Protein AF-C4GA73-F1 (afdb_monomer)

pLDDT: mean 83.47, std 11.5, range [41.69, 96.94]

Sequence (322 aa):
MKYCKKCDIKILDELEYCPLCRSALCPIKELDPLDAARIRLLKEDEKRLDAREEELRGKREEFEAACGQRDREIQAIRENAADHRVGTKEARKQIKQSRNRFRQQIREGRLTTKGQLRLAEHKLERRRERREGGLLAYPNVVIRQKKYAIVLRALVFAALLVSSLSLLIDHYFNHAFSWSLTVLESLLFMAWMLYLFYKDLGYMRRIFGGVFGGLVCFFFIDLQYGLFQWSFSYSYPIAVLLIELSLLILMLVNRRNWESYLIVQILMLPLGFLSMVFYWLGLAEEELLSEIALLFPILVFLGTLLLGGRRALAELRRRFHI

Solvent-accessible surface area (backbone atoms only — not comparable to full-atom values): 17575 Å² total; per-residue (Å²): 102,33,32,26,83,88,76,75,44,80,40,80,58,90,68,63,49,35,93,86,77,63,45,69,40,42,54,72,88,78,51,57,71,69,59,52,52,53,52,50,52,57,53,54,53,47,55,54,52,54,56,50,50,52,52,50,50,52,50,49,52,53,39,52,52,53,50,53,52,53,51,51,54,45,48,54,43,50,52,39,34,72,71,66,77,35,58,71,71,56,38,53,50,53,45,52,50,55,54,47,53,57,52,46,40,42,74,73,62,78,37,70,49,76,67,58,49,52,54,50,50,55,53,48,49,59,48,49,50,54,47,54,52,52,78,60,46,68,78,70,55,68,64,54,49,54,56,48,54,53,52,52,51,52,51,54,50,52,47,52,51,52,36,51,52,36,45,52,49,52,70,74,45,92,58,100,60,71,62,35,55,58,52,42,49,55,46,51,50,51,52,51,49,51,48,47,69,70,44,98,56,59,69,65,57,38,53,52,52,46,50,52,49,49,50,54,50,44,41,54,51,29,55,74,77,68,56,82,36,53,31,56,31,45,52,47,25,50,46,49,46,52,51,50,53,51,49,52,52,48,36,63,75,39,62,88,62,40,74,75,47,52,66,55,46,58,56,39,42,64,57,15,45,47,33,44,51,33,37,76,71,68,45,18,83,49,62,68,52,17,50,48,24,32,49,48,45,48,53,52,47,51,48,49,43,69,77,40,44,73,61,41,53,50,53,49,28,68,75,69,72,105

Mean predicted aligned error: 16.18 Å

Secondary structure (DSSP, 8-state):
-EEETTTTEEE-S--SB-TTT-PBPEEGGGS-HHHHHHHHHHHHHHHHHHHHHHHHHHHHHHHHHHHHHHHHHHHHHHHHHHTTSS-HHHHHHHHHHHHHHHHHHHHTTSS--HHHHHHHHHHHHHHHHHHHHHHT----HHHHHHHHHHHHHHHHHHHHHHHHHHHHHHHHS--SS-HHHHHHHHHHHHHHHHHHHHS---HHHHHHHHHHHHHHHHHHHHHHHT--SHIIIIIHHHHHHHHHHHHHHHHHHTTTSGGGGHHHHHHHHHHHHHHHHHHHTTS---HHHHHHHHHHHHHHHHHHHHHHHHHHHHHHHHHH--

InterPro domains:
  IPR046283 Protein of unknown function DUF6320 [PF19845] (138-322)

Organism: NCBI:txid626523

Radius of gyration: 37.1 Å; Cα contacts (8 Å, |Δi|>4): 240; chains: 1; bounding box: 98×44×97 Å

Structure (mmCIF, N/CA/C/O backbone):
data_AF-C4GA73-F1
#
_entry.id   AF-C4GA73-F1
#
loop_
_atom_site.group_PDB
_atom_site.id
_atom_site.type_symbol
_atom_site.label_atom_id
_atom_site.label_alt_id
_atom_site.label_comp_id
_atom_site.label_asym_id
_atom_site.label_entity_id
_atom_site.label_seq_id
_atom_site.pdbx_PDB_ins_code
_atom_site.Cartn_x
_atom_site.Cartn_y
_atom_site.Cartn_z
_atom_site.occupancy
_atom_site.B_iso_or_equiv
_atom_site.auth_seq_id
_atom_site.auth_comp_id
_atom_site.auth_asym_id
_atom_site.auth_atom_id
_atom_site.pdbx_PDB_model_num
ATOM 1 N N . MET A 1 1 ? -9.444 -28.212 21.802 1.00 64.69 1 MET A N 1
ATOM 2 C CA . MET A 1 1 ? -8.673 -26.945 21.791 1.00 64.69 1 MET A CA 1
ATOM 3 C C . MET A 1 1 ? -7.278 -27.211 21.256 1.00 64.69 1 MET A C 1
ATOM 5 O O . MET A 1 1 ? -6.560 -28.018 21.842 1.00 64.69 1 MET A O 1
ATOM 9 N N . LYS A 1 2 ? -6.914 -26.556 20.155 1.00 69.44 2 LYS A N 1
ATOM 10 C CA . LYS A 1 2 ? -5.612 -26.716 19.495 1.00 69.44 2 LYS A CA 1
ATOM 11 C C . LYS A 1 2 ? -4.931 -25.345 19.364 1.00 69.44 2 LYS A C 1
ATOM 13 O O . LYS A 1 2 ? -5.607 -24.313 19.394 1.00 69.44 2 LYS A O 1
ATOM 18 N N . TYR A 1 3 ? -3.602 -25.323 19.290 1.00 70.19 3 TYR A N 1
ATOM 19 C CA . TYR A 1 3 ? -2.810 -24.091 19.283 1.00 70.19 3 TYR A CA 1
ATOM 20 C C . TYR A 1 3 ? -1.999 -23.950 18.003 1.00 70.19 3 TYR A C 1
ATOM 22 O O . TYR A 1 3 ? -1.361 -24.901 17.554 1.00 70.19 3 TYR A O 1
ATOM 30 N N . CYS A 1 4 ? -1.973 -22.751 17.430 1.00 74.38 4 CYS A N 1
ATOM 31 C CA . CYS A 1 4 ? -1.106 -22.469 16.301 1.00 74.38 4 CYS A CA 1
ATOM 32 C C . CYS A 1 4 ? 0.209 -21.833 16.766 1.00 74.38 4 CYS A C 1
ATOM 34 O O . CYS A 1 4 ? 0.227 -20.647 17.079 1.00 74.38 4 CYS A O 1
ATOM 36 N N . LYS A 1 5 ? 1.329 -22.570 16.709 1.00 70.06 5 LYS A N 1
ATOM 37 C CA . LYS A 1 5 ? 2.667 -22.030 17.039 1.00 70.06 5 LYS A CA 1
ATOM 38 C C . LYS A 1 5 ? 3.100 -20.877 16.123 1.00 70.06 5 LYS A C 1
ATOM 40 O O . LYS A 1 5 ? 3.813 -19.980 16.545 1.00 70.06 5 LYS A O 1
ATOM 45 N N . LYS A 1 6 ? 2.670 -20.892 14.857 1.00 70.69 6 LYS A N 1
ATOM 46 C CA . LYS A 1 6 ? 3.089 -19.900 13.851 1.00 70.69 6 LYS A CA 1
ATOM 47 C C . LYS A 1 6 ? 2.331 -18.577 13.962 1.00 70.69 6 LYS A C 1
ATOM 49 O O . LYS A 1 6 ? 2.895 -17.525 13.681 1.00 70.69 6 LYS A O 1
ATOM 54 N N . CYS A 1 7 ? 1.055 -18.644 14.332 1.00 66.88 7 CYS A N 1
ATOM 55 C CA . CYS A 1 7 ? 0.179 -17.481 14.443 1.00 66.88 7 CYS A CA 1
ATOM 56 C C . CYS A 1 7 ? -0.067 -17.039 15.899 1.00 66.88 7 CYS A C 1
ATOM 58 O O . CYS A 1 7 ? -0.718 -16.022 16.096 1.00 66.88 7 CYS A O 1
ATOM 60 N N . ASP A 1 8 ? 0.436 -17.784 16.889 1.00 66.00 8 ASP A N 1
ATOM 61 C CA . ASP A 1 8 ? 0.301 -17.515 18.330 1.00 66.00 8 ASP A CA 1
ATOM 62 C C . ASP A 1 8 ? -1.160 -17.351 18.798 1.00 66.00 8 ASP A C 1
ATOM 64 O O . ASP A 1 8 ? -1.492 -16.506 19.623 1.00 66.00 8 ASP A O 1
ATOM 68 N N . ILE A 1 9 ? -2.063 -18.152 18.222 1.00 65.06 9 ILE A N 1
ATOM 69 C CA . ILE A 1 9 ? -3.509 -18.080 18.475 1.00 65.06 9 ILE A CA 1
ATOM 70 C C . ILE A 1 9 ? -4.093 -19.431 18.877 1.00 65.06 9 ILE A C 1
ATOM 72 O O . ILE A 1 9 ? -3.692 -20.496 18.391 1.00 65.06 9 ILE A O 1
ATOM 76 N N . LYS A 1 10 ? -5.098 -19.367 19.752 1.00 64.75 10 LYS A N 1
ATOM 77 C CA . LYS A 1 10 ? -5.875 -20.513 20.219 1.00 64.75 10 LYS A CA 1
ATOM 78 C C . LYS A 1 10 ? -7.101 -20.712 19.333 1.00 64.75 10 LYS A C 1
ATOM 80 O O . LYS A 1 10 ? -7.859 -19.775 19.111 1.00 64.75 10 LYS A O 1
ATOM 85 N N . ILE A 1 11 ? -7.313 -21.945 18.883 1.00 69.44 11 ILE A N 1
ATOM 86 C CA . ILE A 1 11 ? -8.467 -22.318 18.062 1.00 69.44 11 ILE A CA 1
ATOM 87 C C . ILE A 1 11 ? -9.399 -23.181 18.906 1.00 69.44 11 ILE A C 1
ATOM 89 O O . ILE A 1 11 ? -8.990 -24.200 19.484 1.00 69.44 11 ILE A O 1
ATOM 93 N N . LEU A 1 12 ? -10.629 -22.689 19.057 1.00 59.81 12 LEU A N 1
ATOM 94 C CA . LEU A 1 12 ? -11.672 -23.318 19.864 1.00 59.81 12 LEU A CA 1
ATOM 95 C C . LEU A 1 12 ? -12.322 -24.495 19.124 1.00 59.81 12 LEU A C 1
ATOM 97 O O . LEU A 1 12 ? -12.661 -25.478 19.778 1.00 59.81 12 LEU A O 1
ATOM 101 N N . ASP A 1 13 ? -12.373 -24.429 17.793 1.00 65.06 13 ASP A N 1
ATOM 102 C CA . ASP A 1 13 ? -12.934 -25.463 16.920 1.00 65.06 13 ASP A CA 1
ATOM 103 C C . ASP A 1 13 ? -12.040 -26.711 16.789 1.00 65.06 13 ASP A C 1
ATOM 105 O O . ASP A 1 13 ? -10.853 -26.714 17.135 1.00 65.06 13 ASP A O 1
ATOM 109 N N . GLU A 1 14 ? -12.605 -27.784 16.231 1.00 72.00 14 GLU A N 1
ATOM 110 C CA . GLU A 1 14 ? -11.917 -29.059 15.976 1.00 72.00 14 GLU A CA 1
ATOM 111 C C . GLU A 1 14 ? -11.005 -29.051 14.736 1.00 72.00 14 GLU A C 1
ATOM 113 O O . GLU A 1 14 ? -10.404 -30.074 14.405 1.00 72.00 14 GLU A O 1
ATOM 118 N N . LEU A 1 15 ? -10.825 -27.893 14.089 1.00 72.81 15 LEU A N 1
ATOM 119 C CA . LEU A 1 15 ? -9.976 -27.715 12.906 1.00 72.81 15 LEU A CA 1
ATOM 120 C C . LEU A 1 15 ? -8.575 -28.315 13.105 1.00 72.81 15 LEU A C 1
ATOM 122 O O . LEU A 1 15 ? -7.993 -28.228 14.180 1.00 72.81 15 LEU A O 1
ATOM 126 N N . GLU A 1 16 ? -8.007 -28.937 12.075 1.00 75.69 16 GLU A N 1
ATOM 127 C CA . GLU A 1 16 ? -6.635 -29.479 12.117 1.00 75.69 16 GLU A CA 1
ATOM 128 C C . GLU A 1 16 ? -5.577 -28.444 11.714 1.00 75.69 16 GLU A C 1
ATOM 130 O O . GLU A 1 16 ? -4.418 -28.529 12.128 1.00 75.69 16 GLU A O 1
ATOM 135 N N . TYR A 1 17 ? -5.998 -27.413 10.981 1.00 76.62 17 TYR A N 1
ATOM 136 C CA . TYR A 1 17 ? -5.136 -26.380 10.418 1.00 76.62 17 TYR A CA 1
ATOM 137 C C . TYR A 1 17 ? -5.582 -24.984 10.848 1.00 76.62 17 TYR A C 1
ATOM 139 O O . TYR A 1 17 ? -6.770 -2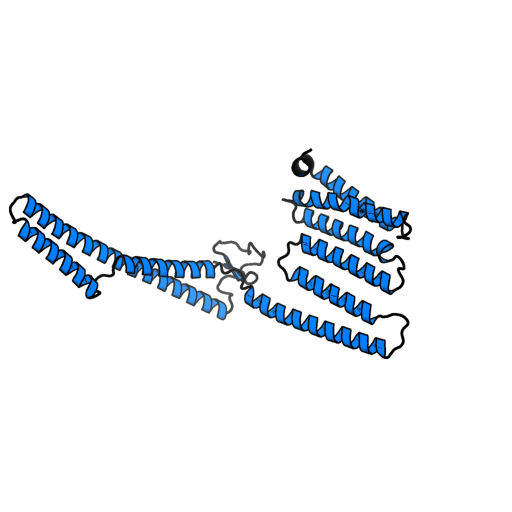4.697 10.992 1.00 76.62 17 TYR A O 1
ATOM 147 N N . CYS A 1 18 ? -4.614 -24.083 11.019 1.00 76.44 18 CYS A N 1
ATOM 148 C CA . CYS A 1 18 ? -4.886 -22.687 11.341 1.00 76.44 18 CYS A CA 1
ATOM 149 C C . CYS A 1 18 ? -5.565 -21.955 10.161 1.00 76.44 18 CYS A C 1
ATOM 151 O O . CYS A 1 18 ? -4.988 -21.932 9.075 1.00 76.44 18 CYS A O 1
ATOM 153 N N . PRO A 1 19 ? -6.702 -21.258 10.341 1.00 73.50 19 PRO A N 1
ATOM 154 C CA . PRO A 1 19 ? -7.357 -20.513 9.265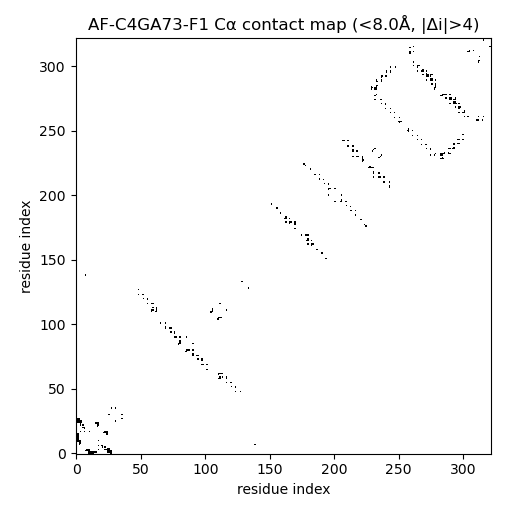 1.00 73.50 19 PRO A CA 1
ATOM 155 C C . PRO A 1 19 ? -6.539 -19.301 8.789 1.00 73.50 19 PRO A C 1
ATOM 157 O O . PRO A 1 19 ? -6.715 -18.859 7.658 1.00 73.50 19 PRO A O 1
ATOM 160 N N . LEU A 1 20 ? -5.615 -18.784 9.612 1.00 75.50 20 LEU A N 1
ATOM 161 C CA . LEU A 1 20 ? -4.759 -17.644 9.257 1.00 75.50 20 LEU A CA 1
ATOM 162 C C . LEU A 1 20 ? -3.512 -18.056 8.466 1.00 75.50 20 LEU A C 1
ATOM 164 O O . LEU A 1 20 ? -3.192 -17.447 7.452 1.00 75.50 20 LEU A O 1
ATOM 168 N N . CYS A 1 21 ? -2.786 -19.075 8.936 1.00 78.69 21 CYS A N 1
ATOM 169 C CA . CYS A 1 21 ? -1.484 -19.452 8.368 1.00 78.69 21 CYS A CA 1
ATOM 170 C C . CYS A 1 21 ? -1.416 -20.872 7.801 1.00 78.69 21 CYS A C 1
ATOM 172 O O . CYS A 1 21 ? -0.347 -21.273 7.342 1.00 78.69 21 CYS A O 1
ATOM 174 N N . ARG A 1 22 ? -2.519 -21.634 7.840 1.00 78.56 22 ARG A N 1
ATOM 175 C CA . ARG A 1 22 ? -2.651 -23.028 7.367 1.00 78.56 22 ARG A CA 1
ATOM 176 C C . ARG A 1 22 ? -1.641 -24.024 7.942 1.00 78.56 22 ARG A C 1
ATOM 178 O O . ARG A 1 22 ? -1.563 -25.155 7.483 1.00 78.56 22 ARG A O 1
ATOM 185 N N . SER A 1 23 ? -0.878 -23.637 8.959 1.00 77.75 23 SER A N 1
ATOM 186 C CA . SER A 1 23 ? 0.000 -24.548 9.683 1.00 77.75 23 SER A CA 1
ATOM 187 C C . SER A 1 23 ? -0.822 -25.524 10.518 1.00 77.75 23 SER A C 1
ATOM 189 O O . SER A 1 23 ? -1.859 -25.136 11.070 1.00 77.75 23 SER A O 1
ATOM 191 N N . ALA A 1 24 ? -0.332 -26.760 10.629 1.00 80.44 24 ALA A N 1
ATOM 192 C CA . ALA A 1 24 ? -0.900 -27.768 11.515 1.00 80.44 24 ALA A CA 1
ATOM 193 C C . ALA A 1 24 ? -0.955 -27.230 12.949 1.00 80.44 24 ALA A C 1
ATOM 195 O O . ALA A 1 24 ? -0.016 -26.582 13.426 1.00 80.44 24 ALA A O 1
ATOM 196 N N . LEU A 1 25 ? -2.085 -27.447 13.613 1.00 79.00 25 LEU A N 1
ATOM 197 C CA . LEU A 1 25 ? -2.264 -27.016 14.989 1.00 79.00 25 LEU A CA 1
ATOM 198 C C . LEU A 1 25 ? -1.690 -28.063 15.935 1.00 79.00 25 LEU A C 1
ATOM 200 O O . LEU A 1 25 ? -2.006 -29.246 15.832 1.00 79.00 25 LEU A O 1
ATOM 204 N N . CYS A 1 26 ? -0.896 -27.617 16.901 1.00 67.62 26 CYS A N 1
ATOM 205 C CA . CYS A 1 26 ? -0.357 -28.501 17.918 1.00 67.62 26 CYS A CA 1
ATOM 206 C C . CYS A 1 26 ? -1.429 -28.782 18.984 1.00 67.62 26 CYS A C 1
ATOM 208 O O . CYS A 1 26 ? -2.101 -27.849 19.456 1.00 67.62 26 CYS A O 1
ATOM 210 N N . PRO A 1 27 ? -1.591 -30.043 19.415 1.00 63.62 27 PRO A N 1
ATOM 211 C CA . PRO A 1 27 ? -2.326 -30.343 20.631 1.00 63.62 27 PRO A CA 1
ATOM 212 C C . PRO A 1 27 ? -1.614 -29.697 21.828 1.00 63.62 27 PRO A C 1
ATOM 214 O O . PRO A 1 27 ? -0.390 -29.626 21.884 1.00 63.62 27 PRO A O 1
ATOM 217 N N . ILE A 1 28 ? -2.382 -29.243 22.825 1.00 59.44 28 ILE A N 1
ATOM 218 C CA . ILE A 1 28 ? -1.863 -28.512 24.004 1.00 59.44 28 ILE A CA 1
ATOM 219 C C . ILE A 1 28 ? -0.791 -29.314 24.776 1.00 59.44 28 ILE A C 1
ATOM 221 O O . ILE A 1 28 ? -0.002 -28.735 25.515 1.00 59.44 28 ILE A O 1
ATOM 225 N N . LYS A 1 29 ? -0.730 -30.638 24.591 1.00 57.06 29 LYS A N 1
ATOM 226 C CA . LYS A 1 29 ? 0.286 -31.509 25.198 1.00 57.06 29 LYS A CA 1
ATOM 227 C C . LYS A 1 29 ? 1.704 -31.315 24.626 1.00 57.06 29 LYS A C 1
ATOM 229 O O . LYS A 1 29 ? 2.650 -31.662 25.314 1.00 57.06 29 LYS A O 1
ATOM 234 N N . GLU A 1 30 ? 1.856 -30.746 23.428 1.00 58.09 30 GLU A N 1
ATOM 235 C CA . GLU A 1 30 ? 3.148 -30.556 22.728 1.00 58.09 30 GLU A CA 1
ATOM 236 C C . GLU A 1 30 ? 3.674 -29.101 22.782 1.00 58.09 30 GLU A C 1
ATOM 238 O O . GLU A 1 30 ? 4.465 -28.662 21.933 1.00 58.09 30 GLU A O 1
ATOM 243 N N . LEU A 1 31 ? 3.181 -28.308 23.739 1.00 58.38 31 LEU A N 1
ATOM 244 C CA . LEU A 1 31 ? 3.601 -26.921 23.953 1.00 58.38 31 LEU A CA 1
ATOM 245 C C . LEU A 1 31 ? 4.873 -26.839 24.807 1.00 58.38 31 LEU A C 1
ATOM 247 O O . LEU A 1 31 ? 5.093 -27.674 25.682 1.00 58.38 31 LEU A O 1
ATOM 251 N N . ASP A 1 32 ? 5.673 -25.798 24.569 1.00 62.28 32 ASP A N 1
ATOM 252 C CA . ASP A 1 32 ? 6.824 -25.439 25.402 1.00 62.28 32 ASP A CA 1
ATOM 253 C C . ASP A 1 32 ? 6.373 -25.293 26.879 1.00 62.28 32 ASP A C 1
ATOM 255 O O . ASP A 1 32 ? 5.309 -24.704 27.128 1.00 62.28 32 ASP A O 1
ATOM 259 N N . PRO A 1 33 ? 7.105 -25.834 27.875 1.00 64.88 33 PRO A N 1
ATOM 260 C CA . PRO A 1 33 ? 6.773 -25.696 29.295 1.00 64.88 33 PRO A CA 1
ATOM 261 C C . PRO A 1 33 ? 6.423 -24.265 29.744 1.00 64.88 33 PRO A C 1
ATOM 263 O O . PRO A 1 33 ? 5.553 -24.102 30.607 1.00 64.88 33 PRO A O 1
ATOM 266 N N . LEU A 1 34 ? 7.026 -23.230 29.143 1.00 64.38 34 LEU A N 1
ATOM 267 C CA . LEU A 1 34 ? 6.704 -21.828 29.442 1.00 64.38 34 LEU A CA 1
ATOM 268 C C . LEU A 1 34 ? 5.266 -21.452 29.027 1.00 64.38 34 LEU A C 1
ATOM 270 O O . LEU A 1 34 ? 4.530 -20.820 29.794 1.00 64.38 34 LEU A O 1
ATOM 274 N N . ASP A 1 35 ? 4.831 -21.892 27.847 1.00 61.22 35 ASP A N 1
ATOM 275 C CA . ASP A 1 35 ? 3.487 -21.623 27.328 1.00 61.22 35 ASP A CA 1
ATOM 276 C C . ASP A 1 35 ? 2.422 -22.429 28.084 1.00 61.22 35 ASP A C 1
ATOM 278 O O . ASP A 1 35 ? 1.327 -21.932 28.369 1.00 61.22 35 ASP A O 1
ATOM 282 N N . ALA A 1 36 ? 2.754 -23.657 28.493 1.00 65.62 36 ALA A N 1
ATOM 283 C CA . ALA A 1 36 ? 1.889 -24.475 29.338 1.00 65.62 36 ALA A CA 1
ATOM 284 C C . ALA A 1 36 ? 1.643 -23.827 30.714 1.00 65.62 36 ALA A C 1
ATOM 286 O O . ALA A 1 36 ? 0.507 -23.827 31.202 1.00 65.62 36 ALA A O 1
ATOM 287 N N . ALA A 1 37 ? 2.675 -23.235 31.326 1.00 71.31 37 ALA A N 1
ATOM 288 C CA . ALA A 1 37 ? 2.547 -22.494 32.581 1.00 71.31 37 ALA A CA 1
ATOM 289 C C . ALA A 1 37 ? 1.657 -21.249 32.421 1.00 71.31 37 ALA A C 1
ATOM 291 O O . ALA A 1 37 ? 0.752 -21.024 33.229 1.00 71.31 37 ALA A O 1
ATOM 292 N N . ARG A 1 38 ? 1.833 -20.491 31.330 1.00 65.62 38 ARG A N 1
ATOM 293 C CA . ARG A 1 38 ? 0.994 -19.326 31.004 1.00 65.62 38 ARG A CA 1
ATOM 294 C C . ARG A 1 38 ? -0.486 -19.696 30.877 1.00 65.62 38 ARG A C 1
ATOM 296 O O . ARG A 1 38 ? -1.343 -19.002 31.418 1.00 65.62 38 ARG A O 1
ATOM 303 N N . ILE A 1 39 ? -0.800 -20.812 30.216 1.00 68.31 39 ILE A N 1
ATOM 304 C CA . ILE A 1 39 ? -2.184 -21.295 30.068 1.00 68.31 39 ILE A CA 1
ATOM 305 C C . ILE A 1 39 ? -2.796 -21.691 31.420 1.00 68.31 39 ILE A C 1
ATOM 307 O O . ILE A 1 39 ? -3.987 -21.457 31.636 1.00 68.31 39 ILE A O 1
ATOM 311 N N . ARG A 1 40 ? -2.015 -22.282 32.335 1.00 74.06 40 ARG A N 1
ATOM 312 C CA . ARG A 1 40 ? -2.494 -22.624 33.687 1.00 74.06 40 ARG A CA 1
ATOM 313 C C . ARG A 1 40 ? -2.877 -21.375 34.477 1.00 74.06 40 ARG A C 1
ATOM 315 O O . ARG A 1 40 ? -3.993 -21.322 34.986 1.00 74.06 40 ARG A O 1
ATOM 322 N N . LEU A 1 41 ? -2.023 -20.351 34.471 1.00 78.06 41 LEU A N 1
ATOM 323 C CA . LEU A 1 41 ? -2.304 -19.066 35.123 1.00 78.06 41 LEU A CA 1
ATOM 324 C C . LEU A 1 41 ? -3.587 -18.417 34.581 1.00 78.06 41 LEU A C 1
ATOM 326 O O . LEU A 1 41 ? -4.424 -17.952 35.348 1.00 78.06 41 LEU A O 1
ATOM 330 N N . LEU A 1 42 ? -3.801 -18.461 33.262 1.00 73.69 42 LEU A N 1
ATOM 331 C CA . LEU A 1 42 ? -5.015 -17.917 32.638 1.00 73.69 42 LEU A CA 1
ATOM 332 C C . LEU A 1 42 ? -6.300 -18.659 33.032 1.00 73.69 42 LEU A C 1
ATOM 334 O O . LEU A 1 42 ? -7.370 -18.045 33.047 1.00 73.69 42 LEU A O 1
ATOM 338 N N . LYS A 1 43 ? -6.211 -19.966 33.306 1.00 79.44 43 LYS A N 1
ATOM 339 C CA . LYS A 1 43 ? -7.333 -20.766 33.822 1.00 79.44 43 LYS A CA 1
ATOM 340 C C . LYS A 1 43 ? -7.584 -20.501 35.304 1.00 79.44 43 LYS A C 1
ATOM 342 O O . LYS A 1 43 ? -8.728 -20.529 35.739 1.00 79.44 43 LYS A O 1
ATOM 347 N N . GLU A 1 44 ? -6.537 -20.264 36.087 1.00 84.56 44 GLU A N 1
ATOM 348 C CA . GLU A 1 44 ? -6.680 -19.891 37.498 1.00 84.56 44 GLU A CA 1
ATOM 349 C C . GLU A 1 44 ? -7.330 -18.515 37.651 1.00 84.56 44 GLU A C 1
ATOM 351 O O . GLU A 1 44 ? -8.244 -18.356 38.458 1.00 84.56 44 GLU A O 1
ATOM 356 N N . ASP A 1 45 ? -6.927 -17.543 36.834 1.00 82.25 45 ASP A N 1
ATOM 357 C CA . ASP A 1 45 ? -7.535 -16.212 36.841 1.00 82.25 45 ASP A CA 1
ATOM 358 C C . ASP A 1 45 ? -8.999 -16.221 36.368 1.00 82.25 45 ASP A C 1
ATOM 360 O O . ASP A 1 45 ? -9.793 -15.426 36.864 1.00 82.25 45 ASP A O 1
ATOM 364 N N . GLU A 1 46 ? -9.389 -17.142 35.479 1.00 84.56 46 GLU A N 1
ATOM 365 C CA . GLU A 1 46 ? -10.798 -17.368 35.108 1.00 84.56 46 GLU A CA 1
ATOM 366 C C . GLU A 1 46 ? -11.642 -17.733 36.320 1.00 84.56 46 GLU A C 1
ATOM 368 O O . GLU A 1 46 ? -12.589 -17.030 36.657 1.00 84.56 46 GLU A O 1
ATOM 373 N N . LYS A 1 47 ? -11.204 -18.761 37.052 1.00 88.38 47 LYS A N 1
ATOM 374 C CA . LYS A 1 47 ? -11.885 -19.215 38.265 1.00 88.38 47 LYS A CA 1
ATOM 375 C C . LYS A 1 47 ? -11.987 -18.105 39.307 1.00 88.38 47 LYS A C 1
ATOM 377 O O . LYS A 1 47 ? -12.990 -18.009 40.004 1.00 88.38 47 LYS A O 1
ATOM 382 N N . ARG A 1 48 ? -10.961 -17.253 39.418 1.00 86.94 48 ARG A N 1
ATOM 383 C CA . ARG A 1 48 ? -10.978 -16.092 40.324 1.00 86.94 48 ARG A CA 1
ATOM 384 C C . ARG A 1 48 ? -12.010 -15.045 39.910 1.00 86.94 48 ARG A C 1
ATOM 386 O O . ARG A 1 48 ? -12.610 -14.427 40.785 1.00 86.94 48 ARG A O 1
ATOM 393 N N . LEU A 1 49 ? -12.187 -14.810 38.609 1.00 87.19 49 LEU A N 1
ATOM 394 C CA . LEU A 1 49 ? -13.197 -13.879 38.103 1.00 87.19 49 LEU A CA 1
ATOM 395 C C . LEU A 1 49 ? -14.608 -14.429 38.319 1.00 87.19 49 LEU A C 1
ATOM 397 O O . LEU A 1 49 ? -15.458 -13.683 38.796 1.00 87.19 49 LEU A O 1
ATOM 401 N N . ASP A 1 50 ? -14.822 -15.715 38.050 1.00 89.06 50 ASP A N 1
ATOM 402 C CA . ASP A 1 50 ? -16.121 -16.372 38.232 1.00 89.06 50 ASP A CA 1
ATOM 403 C C . ASP A 1 50 ? -16.526 -16.395 39.715 1.00 89.06 50 ASP A C 1
ATOM 405 O O . ASP A 1 50 ? -17.615 -15.950 40.070 1.00 89.06 50 ASP A O 1
ATOM 409 N N . ALA A 1 51 ? -15.604 -16.760 40.614 1.00 91.75 51 ALA A N 1
ATOM 410 C CA . ALA A 1 51 ? -15.843 -16.701 42.059 1.00 91.75 51 ALA A CA 1
ATOM 411 C C . ALA A 1 51 ? -16.176 -15.277 42.544 1.00 91.75 51 ALA A C 1
ATOM 413 O O . ALA A 1 51 ? -16.981 -15.078 43.454 1.00 91.75 51 ALA A O 1
ATOM 414 N N . ARG A 1 52 ? -15.560 -14.255 41.933 1.00 91.12 52 ARG A N 1
ATOM 415 C CA . ARG A 1 52 ? -15.825 -12.856 42.283 1.00 91.12 52 ARG A CA 1
ATOM 416 C C . ARG A 1 52 ? -17.180 -12.373 41.766 1.00 91.12 52 ARG A C 1
ATOM 418 O O . ARG A 1 52 ? -17.790 -11.522 42.411 1.00 91.12 52 ARG A O 1
ATOM 425 N N . GLU A 1 53 ? -17.637 -12.882 40.627 1.00 90.81 53 GLU A N 1
ATOM 426 C CA . GLU A 1 53 ? -18.980 -12.624 40.105 1.00 90.81 53 GLU A CA 1
ATOM 427 C C . GLU A 1 53 ? -20.053 -13.224 41.023 1.00 90.81 53 GLU A C 1
ATOM 429 O O . GLU A 1 53 ? -20.993 -12.523 41.397 1.00 90.81 53 GLU A O 1
ATOM 434 N N . GLU A 1 54 ? -19.867 -14.469 41.472 1.00 92.38 54 GLU A N 1
ATOM 435 C CA . GLU A 1 54 ? -20.763 -15.119 42.437 1.00 92.38 54 GLU A CA 1
ATOM 436 C C . GLU A 1 54 ? -20.843 -14.348 43.765 1.00 92.38 54 GLU A C 1
ATOM 438 O O . GLU A 1 54 ? -21.937 -14.103 44.277 1.00 92.38 54 GLU A O 1
ATOM 443 N N . GLU A 1 55 ? -19.709 -13.875 44.293 1.00 92.25 55 GLU A N 1
ATOM 444 C CA . GLU A 1 55 ? -19.678 -13.049 45.509 1.00 92.25 55 GLU A CA 1
ATOM 445 C C . GLU A 1 55 ? -20.476 -11.741 45.345 1.00 92.25 55 GLU A C 1
ATOM 447 O O . GLU A 1 55 ? -21.190 -11.315 46.258 1.00 92.25 55 GLU A O 1
ATOM 452 N N . LEU A 1 56 ? -20.357 -11.076 44.189 1.00 90.88 56 LEU A N 1
ATOM 453 C CA . LEU A 1 56 ? -21.102 -9.846 43.906 1.00 90.88 56 LEU A CA 1
ATOM 454 C C . LEU A 1 56 ? -22.600 -10.113 43.766 1.00 90.88 56 LEU A C 1
ATOM 456 O O . LEU A 1 56 ? -23.402 -9.322 44.271 1.00 90.88 56 LEU A O 1
ATOM 460 N N . ARG A 1 57 ? -22.972 -11.237 43.148 1.00 89.62 57 ARG A N 1
ATOM 461 C CA . ARG A 1 57 ? -24.364 -11.670 43.035 1.00 89.62 57 ARG A CA 1
ATOM 462 C C . ARG A 1 57 ? -24.989 -11.906 44.411 1.00 89.62 57 ARG A C 1
ATOM 464 O O . ARG A 1 57 ? -26.052 -11.351 44.679 1.00 89.62 57 ARG A O 1
ATOM 471 N N . GLY A 1 58 ? -24.297 -12.614 45.306 1.00 92.12 58 GLY A N 1
ATOM 472 C CA . GLY A 1 58 ? -24.762 -12.823 46.683 1.00 92.12 58 GLY A CA 1
ATOM 473 C C . GLY A 1 58 ? -24.976 -11.504 47.434 1.00 92.12 58 GLY A C 1
ATOM 474 O O . GLY A 1 58 ? -26.042 -11.263 47.997 1.00 92.12 58 GLY A O 1
ATOM 475 N N . LYS A 1 59 ? -24.018 -10.572 47.348 1.00 91.44 59 LYS A N 1
ATOM 476 C CA . LYS A 1 59 ? -24.145 -9.240 47.974 1.00 91.44 59 LYS A CA 1
ATOM 477 C C . LYS A 1 59 ? -25.295 -8.408 47.406 1.00 91.44 59 LYS A C 1
ATOM 479 O O . LYS A 1 59 ? -25.884 -7.592 48.120 1.00 91.44 59 LYS A O 1
ATOM 484 N N . ARG A 1 60 ? -25.606 -8.578 46.119 1.00 90.56 60 ARG A N 1
ATOM 485 C CA . ARG A 1 60 ? -26.751 -7.928 45.479 1.00 90.56 60 ARG A CA 1
ATOM 486 C C . ARG A 1 60 ? -28.069 -8.485 46.015 1.00 90.56 60 ARG A C 1
ATOM 488 O O . ARG A 1 60 ? -28.945 -7.695 46.362 1.00 90.56 60 ARG A O 1
ATOM 495 N N . GLU A 1 61 ? -28.183 -9.804 46.124 1.00 91.69 61 GLU A N 1
ATOM 496 C CA . GLU A 1 61 ? -29.362 -10.479 46.679 1.00 91.69 61 GLU A CA 1
ATOM 497 C C . GLU A 1 61 ? -29.590 -10.083 48.152 1.00 91.69 61 GLU A C 1
ATOM 499 O O . GLU A 1 61 ? -30.705 -9.716 48.522 1.00 91.69 61 GLU A O 1
ATOM 504 N N . GLU A 1 62 ? -28.533 -10.018 48.971 1.00 91.44 62 GLU A N 1
ATOM 505 C CA . GLU A 1 62 ? -28.594 -9.516 50.356 1.00 91.44 62 GLU A CA 1
ATOM 506 C C . GLU A 1 62 ? -29.101 -8.066 50.437 1.00 91.44 62 GLU A C 1
ATOM 508 O O . GLU A 1 62 ? -29.955 -7.729 51.266 1.00 91.44 62 GLU A O 1
ATOM 513 N N . PHE A 1 63 ? -28.601 -7.188 49.561 1.00 90.88 63 PHE A N 1
ATOM 514 C CA . PHE A 1 63 ? -29.033 -5.791 49.509 1.00 90.88 63 PHE A CA 1
ATOM 515 C C . PHE A 1 63 ? -30.501 -5.646 49.082 1.00 90.88 63 PHE A C 1
ATOM 517 O O . PHE A 1 63 ? -31.234 -4.824 49.646 1.00 90.88 63 PHE A O 1
ATOM 524 N N . GLU A 1 64 ? -30.939 -6.426 48.092 1.00 90.44 64 GLU A N 1
ATOM 525 C CA . GLU A 1 64 ? -32.325 -6.441 47.617 1.00 90.44 64 GLU A CA 1
ATOM 526 C C . GLU A 1 64 ? -33.274 -6.992 48.694 1.00 90.44 64 GLU A C 1
ATOM 528 O O . GLU A 1 64 ? -34.313 -6.379 48.957 1.00 90.44 64 GLU A O 1
ATOM 533 N N . ALA A 1 65 ? -32.881 -8.053 49.406 1.00 91.12 65 ALA A N 1
ATOM 534 C CA . ALA A 1 65 ? -33.631 -8.599 50.536 1.00 91.12 65 ALA A CA 1
ATOM 535 C C . ALA A 1 65 ? -33.795 -7.575 51.673 1.00 91.12 65 ALA A C 1
ATOM 537 O O . ALA A 1 65 ? -34.909 -7.362 52.161 1.00 91.12 65 ALA A O 1
ATOM 538 N N . ALA A 1 66 ? -32.717 -6.876 52.048 1.00 89.88 66 ALA A N 1
ATOM 539 C CA . ALA A 1 66 ? -32.756 -5.848 53.088 1.00 89.88 66 ALA A CA 1
ATOM 540 C C . ALA A 1 66 ? -33.624 -4.638 52.692 1.00 89.88 66 ALA A C 1
ATOM 542 O O . ALA A 1 66 ? -34.374 -4.106 53.517 1.00 89.88 66 ALA A O 1
ATOM 543 N N . CYS A 1 67 ? -33.566 -4.211 51.424 1.00 89.56 67 CYS A N 1
ATOM 544 C CA . CYS A 1 67 ? -34.478 -3.192 50.896 1.00 89.56 67 CYS A CA 1
ATOM 545 C C . CYS A 1 67 ? -35.938 -3.655 50.981 1.00 89.56 67 CYS A C 1
ATOM 547 O O . CYS A 1 67 ? -36.779 -2.918 51.495 1.00 89.56 67 CYS A O 1
ATOM 549 N N . GLY A 1 68 ? -36.225 -4.886 50.547 1.00 90.31 68 GLY A N 1
ATOM 550 C CA . GLY A 1 68 ? -37.570 -5.454 50.575 1.00 90.31 68 GLY A CA 1
ATOM 551 C C . GLY A 1 68 ? -38.133 -5.631 51.989 1.00 90.31 68 GLY A C 1
ATOM 552 O O . GLY A 1 68 ? -39.332 -5.450 52.194 1.00 90.31 68 GLY A O 1
ATOM 553 N N . GLN A 1 69 ? -37.300 -5.957 52.982 1.00 90.94 69 GLN A N 1
ATOM 554 C CA . GLN A 1 69 ? -37.724 -6.032 54.385 1.00 90.94 69 GLN A CA 1
ATOM 555 C C . GLN A 1 69 ? -38.093 -4.649 54.934 1.00 90.94 69 GLN A C 1
ATOM 557 O O . GLN A 1 69 ? -39.167 -4.478 55.509 1.00 90.94 69 GLN A O 1
ATOM 562 N N . ARG A 1 70 ? -37.246 -3.640 54.695 1.00 91.50 70 ARG A N 1
ATOM 563 C CA . ARG A 1 70 ? -37.522 -2.249 55.087 1.00 91.50 70 ARG A CA 1
ATOM 564 C C . ARG A 1 70 ? -38.811 -1.725 54.452 1.00 91.50 70 ARG A C 1
ATOM 566 O O . ARG A 1 70 ? -39.591 -1.048 55.115 1.00 91.50 70 ARG A O 1
ATOM 573 N N . ASP A 1 71 ? -39.023 -1.998 53.169 1.00 91.44 71 ASP A N 1
ATOM 574 C CA . ASP A 1 71 ? -40.186 -1.480 52.447 1.00 91.44 71 ASP A CA 1
ATOM 575 C C . ASP A 1 71 ? -41.482 -2.147 52.934 1.00 91.44 71 ASP A C 1
ATOM 577 O O . ASP A 1 71 ? -42.472 -1.444 53.143 1.00 91.44 71 ASP A O 1
ATOM 581 N N . ARG A 1 72 ? -41.441 -3.450 53.259 1.00 92.25 72 ARG A N 1
ATOM 582 C CA . ARG A 1 72 ? -42.536 -4.153 53.950 1.00 92.25 72 ARG A CA 1
ATOM 583 C C . ARG A 1 72 ? -42.841 -3.557 55.328 1.00 92.25 72 ARG A C 1
ATOM 585 O O . ARG A 1 72 ? -44.005 -3.310 55.626 1.00 92.25 72 ARG A O 1
ATOM 592 N N . GLU A 1 73 ? -41.824 -3.257 56.142 1.00 90.31 73 GLU A N 1
ATOM 593 C CA . GLU A 1 73 ? -42.019 -2.575 57.436 1.00 90.31 73 GLU A CA 1
ATOM 594 C C . GLU A 1 73 ? -42.691 -1.204 57.265 1.00 90.31 73 GLU A C 1
ATOM 596 O O . GLU A 1 73 ? -43.645 -0.876 57.968 1.00 90.31 73 GLU A O 1
ATOM 601 N N . ILE A 1 74 ? -42.205 -0.388 56.324 1.00 90.31 74 ILE A N 1
ATOM 602 C CA . ILE A 1 74 ? -42.753 0.950 56.064 1.00 90.31 74 ILE A CA 1
ATOM 603 C C . ILE A 1 74 ? -44.195 0.859 55.565 1.00 90.31 74 ILE A C 1
ATOM 605 O O . ILE A 1 74 ? -45.020 1.688 55.951 1.00 90.31 74 ILE A O 1
ATOM 609 N N . GLN A 1 75 ? -44.499 -0.117 54.712 1.00 92.56 75 GLN A N 1
ATOM 610 C CA . GLN A 1 75 ? -45.839 -0.322 54.182 1.00 92.56 75 GLN A CA 1
ATOM 611 C C . GLN A 1 75 ? -46.822 -0.742 55.280 1.00 92.56 75 GLN A C 1
ATOM 613 O O . GLN A 1 75 ? -47.854 -0.091 55.418 1.00 92.56 75 GLN A O 1
ATOM 618 N N . ALA A 1 76 ? -46.450 -1.686 56.148 1.00 90.69 76 ALA A N 1
ATOM 619 C CA . ALA A 1 76 ? -47.264 -2.061 57.306 1.00 90.69 76 ALA A CA 1
ATOM 620 C C . ALA A 1 76 ? -47.538 -0.866 58.244 1.00 90.69 76 ALA A C 1
ATOM 622 O O . ALA A 1 76 ? -48.644 -0.698 58.753 1.00 90.69 76 ALA A O 1
ATOM 623 N N . ILE A 1 77 ? -46.553 0.021 58.449 1.00 89.00 77 ILE A N 1
ATOM 624 C CA . ILE A 1 77 ? -46.751 1.251 59.240 1.00 89.00 77 ILE A CA 1
ATOM 625 C C . ILE A 1 77 ? -47.728 2.214 58.545 1.00 89.00 77 ILE A C 1
ATOM 627 O O . ILE A 1 77 ? -48.529 2.866 59.215 1.00 89.00 77 ILE A O 1
ATOM 631 N N . ARG A 1 78 ? -47.669 2.330 57.211 1.00 88.44 78 ARG A N 1
ATOM 632 C CA . ARG A 1 78 ? -48.592 3.175 56.433 1.00 88.44 78 ARG A CA 1
ATOM 633 C C . ARG A 1 78 ? -50.021 2.644 56.470 1.00 88.44 78 ARG A C 1
ATOM 635 O O . ARG A 1 78 ? -50.932 3.446 56.638 1.00 88.44 78 ARG A O 1
ATOM 642 N N . GLU A 1 79 ? -50.199 1.332 56.358 1.00 89.75 79 GLU A N 1
ATOM 643 C CA . GLU A 1 79 ? -51.501 0.661 56.457 1.00 89.75 79 GLU A CA 1
ATOM 644 C C . GLU A 1 79 ? -52.113 0.867 57.852 1.00 89.75 79 GLU A C 1
ATOM 646 O O . GLU A 1 79 ? -53.224 1.374 57.968 1.00 89.75 79 GLU A O 1
ATOM 651 N N . ASN A 1 80 ? -51.339 0.654 58.922 1.00 88.88 80 ASN A N 1
ATOM 652 C CA . ASN A 1 80 ? -51.786 0.930 60.294 1.00 88.88 80 ASN A CA 1
ATOM 653 C C . ASN A 1 80 ? -52.178 2.403 60.537 1.00 88.88 80 ASN A C 1
ATOM 655 O O . ASN A 1 80 ? -53.026 2.691 61.384 1.00 88.88 80 ASN A O 1
ATOM 659 N N . ALA A 1 81 ? -51.551 3.347 59.831 1.00 85.69 81 ALA A N 1
ATOM 660 C CA . ALA A 1 81 ? -51.904 4.764 59.904 1.00 85.69 81 ALA A CA 1
ATOM 661 C C . ALA A 1 81 ? -53.171 5.103 59.098 1.00 85.69 81 ALA A C 1
ATOM 663 O O . ALA A 1 81 ? -53.921 5.988 59.510 1.00 85.69 81 ALA A O 1
ATOM 664 N N . ALA A 1 82 ? -53.400 4.420 57.970 1.00 84.44 82 ALA A N 1
ATOM 665 C CA . ALA A 1 82 ? -54.609 4.557 57.158 1.00 84.44 82 ALA A CA 1
ATOM 666 C C . ALA A 1 82 ? -55.845 4.020 57.897 1.00 84.44 82 ALA A C 1
ATOM 668 O O . ALA A 1 82 ? -56.881 4.674 57.903 1.00 84.44 82 ALA A O 1
ATOM 669 N N . ASP A 1 83 ? -55.687 2.915 58.628 1.00 88.44 83 ASP A N 1
ATOM 670 C CA . ASP A 1 83 ? -56.723 2.316 59.481 1.00 88.44 83 ASP A CA 1
ATOM 671 C C . ASP A 1 83 ? -56.964 3.087 60.798 1.00 88.44 83 ASP A C 1
ATOM 673 O O . ASP A 1 83 ? -57.629 2.586 61.704 1.00 88.44 83 ASP A O 1
ATOM 677 N N . HIS A 1 84 ? -56.376 4.280 60.962 1.00 80.88 84 HIS A N 1
ATOM 678 C CA . HIS A 1 84 ? -56.420 5.099 62.183 1.00 80.88 84 HIS A CA 1
ATOM 679 C C . HIS A 1 84 ? -55.939 4.406 63.478 1.00 80.88 84 HIS A C 1
ATOM 681 O O . HIS A 1 84 ? -56.083 4.968 64.564 1.00 80.88 84 HIS A O 1
ATOM 687 N N . ARG A 1 85 ? -55.292 3.233 63.392 1.00 75.44 85 ARG A N 1
ATOM 688 C CA . ARG A 1 85 ? -54.739 2.498 64.549 1.00 75.44 85 ARG A CA 1
ATOM 689 C C . ARG A 1 85 ? -53.528 3.194 65.167 1.00 75.44 85 ARG A C 1
ATOM 691 O O . ARG A 1 85 ? -53.239 3.011 66.346 1.00 75.44 85 ARG A O 1
ATOM 698 N N . VAL A 1 86 ? -52.804 3.982 64.374 1.00 78.50 86 VAL A N 1
ATOM 699 C CA . VAL A 1 86 ? -51.627 4.747 64.803 1.00 78.50 86 VAL A CA 1
ATOM 700 C C . VAL A 1 86 ? -51.772 6.196 64.349 1.00 78.50 86 VAL A C 1
ATOM 702 O O . VAL A 1 86 ? -52.060 6.474 63.186 1.00 78.50 86 VAL A O 1
ATOM 705 N N . GLY A 1 87 ? -51.524 7.146 65.254 1.00 82.75 87 GLY A N 1
ATOM 706 C CA . GLY A 1 87 ? -51.547 8.569 64.921 1.00 82.75 87 GLY A CA 1
ATOM 707 C C . GLY A 1 87 ? -50.528 8.923 63.830 1.00 82.75 87 GLY A C 1
ATOM 708 O O . GLY A 1 87 ? -49.388 8.459 63.843 1.00 82.75 87 GLY A O 1
ATOM 709 N N . THR A 1 88 ? -50.899 9.808 62.903 1.00 83.69 88 THR A N 1
ATOM 710 C CA . THR A 1 88 ? -50.071 10.179 61.734 1.00 83.69 88 THR A CA 1
ATOM 711 C C . THR A 1 88 ? -48.665 10.676 62.098 1.00 83.69 88 THR A C 1
ATOM 713 O O . THR A 1 88 ? -47.697 10.411 61.379 1.00 83.69 88 THR A O 1
ATOM 716 N N . LYS A 1 89 ? -48.519 11.373 63.235 1.00 87.62 89 LYS A N 1
ATOM 717 C CA . LYS A 1 89 ? -47.217 11.810 63.770 1.00 87.62 89 LYS A CA 1
ATOM 718 C C . LYS A 1 89 ? -46.356 10.633 64.236 1.00 87.62 89 LYS A C 1
ATOM 720 O O . LYS A 1 89 ? -45.155 10.620 63.967 1.00 87.62 89 LYS A O 1
ATOM 725 N N . GLU A 1 90 ? -46.967 9.645 64.881 1.00 87.00 90 GLU A N 1
ATOM 726 C CA . GLU A 1 90 ? -46.271 8.469 65.404 1.00 87.00 90 GLU A CA 1
ATOM 727 C C . GLU A 1 90 ? -45.831 7.539 64.264 1.00 87.00 90 GLU A C 1
ATOM 729 O O . GLU A 1 90 ? -44.671 7.131 64.210 1.00 87.00 90 GLU A O 1
ATOM 734 N N . ALA A 1 91 ? -46.679 7.343 63.251 1.00 83.56 91 ALA A N 1
ATOM 735 C CA . ALA A 1 91 ? -46.318 6.610 62.036 1.00 83.56 91 ALA A CA 1
ATOM 736 C C . ALA A 1 91 ? -45.098 7.229 61.318 1.00 83.56 91 ALA A C 1
ATOM 738 O O . ALA A 1 91 ? -44.167 6.527 60.915 1.00 83.56 91 ALA A O 1
ATOM 739 N N . ARG A 1 92 ? -45.027 8.568 61.215 1.00 88.88 92 ARG A N 1
ATOM 740 C CA . ARG A 1 92 ? -43.851 9.266 60.652 1.00 88.88 92 ARG A CA 1
ATOM 741 C C . ARG A 1 92 ? -42.578 9.022 61.468 1.00 88.88 92 ARG A C 1
ATOM 743 O O . ARG A 1 92 ? -41.501 8.878 60.882 1.00 88.88 92 ARG A O 1
ATOM 750 N N . LYS A 1 93 ? -42.683 8.973 62.800 1.00 92.12 93 LYS A N 1
ATOM 751 C CA . LYS A 1 93 ? -41.556 8.703 63.705 1.00 92.12 93 LYS A 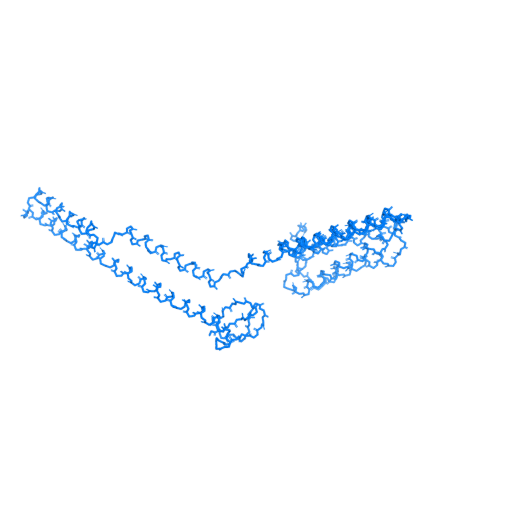CA 1
ATOM 752 C C . LYS A 1 93 ? -41.030 7.276 63.522 1.00 92.12 93 LYS A C 1
ATOM 754 O O . LYS A 1 93 ? -39.821 7.103 63.357 1.00 92.12 93 LYS A O 1
ATOM 759 N N . GLN A 1 94 ? -41.923 6.292 63.440 1.00 88.31 94 GLN A N 1
ATOM 760 C CA . GLN A 1 94 ? -41.575 4.886 63.207 1.00 88.31 94 GLN A CA 1
ATOM 761 C C . GLN A 1 94 ? -40.928 4.669 61.828 1.00 88.31 94 GLN A C 1
ATOM 763 O O . GLN A 1 94 ? -39.876 4.034 61.729 1.00 88.31 94 GLN A O 1
ATOM 768 N N . ILE A 1 95 ? -41.458 5.293 60.767 1.00 89.69 95 ILE A N 1
ATOM 769 C CA . ILE A 1 95 ? -40.840 5.255 59.426 1.00 89.69 95 ILE A CA 1
ATOM 770 C C . ILE A 1 95 ? -39.427 5.854 59.457 1.00 89.69 95 ILE A C 1
ATOM 772 O O . ILE A 1 95 ? -38.497 5.310 58.854 1.00 89.69 95 ILE A O 1
ATOM 776 N N . LYS A 1 96 ? -39.231 6.971 60.171 1.00 91.94 96 LYS A N 1
ATOM 777 C CA . LYS A 1 96 ? -37.907 7.592 60.324 1.00 91.94 96 LYS A CA 1
ATOM 778 C C . LYS A 1 96 ? -36.933 6.660 61.054 1.00 91.94 96 LYS A C 1
ATOM 780 O O . LYS A 1 96 ? -35.783 6.557 60.631 1.00 91.94 96 LYS A O 1
ATOM 785 N N . GLN A 1 97 ? -37.383 5.959 62.094 1.00 91.44 97 GLN A N 1
ATOM 786 C CA . GLN A 1 97 ? -36.573 4.969 62.811 1.00 91.44 97 GLN A CA 1
ATOM 787 C C . GLN A 1 97 ? -36.190 3.778 61.923 1.00 91.44 97 GLN A C 1
ATOM 789 O O . GLN A 1 97 ? -35.008 3.442 61.864 1.00 91.44 97 GLN A O 1
ATOM 794 N N . SER A 1 98 ? -37.131 3.197 61.168 1.00 88.38 98 SER A N 1
ATOM 795 C CA . SER A 1 98 ? -36.834 2.097 60.231 1.00 88.38 98 SER A CA 1
ATOM 796 C C . SER A 1 98 ? -35.804 2.524 59.168 1.00 88.38 98 SER A C 1
ATOM 798 O O . SER A 1 98 ? -34.784 1.858 58.970 1.00 88.38 98 SER A O 1
ATOM 800 N N . ARG A 1 99 ? -35.959 3.722 58.580 1.00 90.75 99 ARG A N 1
ATOM 801 C CA . ARG A 1 99 ? -34.967 4.286 57.640 1.00 90.75 99 ARG A CA 1
ATOM 802 C C . ARG A 1 99 ? -33.596 4.519 58.280 1.00 90.75 99 ARG A C 1
ATOM 804 O O . ARG A 1 99 ? -32.580 4.329 57.611 1.00 90.75 99 ARG A O 1
ATOM 811 N N . ASN A 1 100 ? -33.549 4.943 59.541 1.00 90.50 100 ASN A N 1
ATOM 812 C CA . ASN A 1 100 ? -32.294 5.155 60.259 1.00 90.50 100 ASN A CA 1
ATOM 813 C C . ASN A 1 100 ? -31.579 3.833 60.568 1.00 90.50 100 ASN A C 1
ATOM 815 O O . ASN A 1 100 ? -30.371 3.770 60.360 1.00 90.50 100 ASN A O 1
ATOM 819 N N . ARG A 1 101 ? -32.306 2.776 60.959 1.00 88.31 101 ARG A N 1
ATOM 820 C CA . ARG A 1 101 ? -31.737 1.427 61.147 1.00 88.31 101 ARG A CA 1
ATOM 821 C C . ARG A 1 101 ? -31.095 0.903 59.865 1.00 88.31 101 ARG A C 1
ATOM 823 O O . ARG A 1 101 ? -29.944 0.482 59.882 1.00 88.31 101 ARG A O 1
ATOM 830 N N . PHE A 1 102 ? -31.787 1.031 58.734 1.00 89.38 102 PHE A N 1
ATOM 831 C CA . PHE A 1 102 ? -31.238 0.642 57.432 1.00 89.38 102 PHE A CA 1
ATOM 832 C C . PHE A 1 102 ? -29.972 1.442 57.066 1.00 89.38 102 PHE A C 1
ATOM 834 O O . PHE A 1 102 ? -28.971 0.889 56.617 1.00 89.38 102 PHE A O 1
ATOM 841 N N . ARG A 1 103 ? -29.971 2.763 57.303 1.00 87.56 103 ARG A N 1
ATOM 842 C CA . ARG A 1 103 ? -28.777 3.607 57.096 1.00 87.56 103 ARG A CA 1
ATOM 843 C C . ARG A 1 103 ? -27.620 3.223 58.017 1.00 87.56 103 ARG A C 1
ATOM 845 O O . ARG A 1 103 ? -26.469 3.342 57.607 1.00 87.56 103 ARG A O 1
ATOM 852 N N . GLN A 1 104 ? -27.917 2.793 59.238 1.00 89.50 104 GLN A N 1
ATOM 853 C CA . GLN A 1 104 ? -26.917 2.343 60.196 1.00 89.50 104 GLN A CA 1
ATOM 854 C C . GLN A 1 104 ? -26.259 1.034 59.738 1.00 89.50 104 GLN A C 1
ATOM 856 O O . GLN A 1 104 ? -25.037 0.963 59.729 1.00 89.50 104 GLN A O 1
ATOM 861 N N . GLN A 1 105 ? -27.033 0.074 59.221 1.00 87.81 105 GLN A N 1
ATOM 862 C CA . GLN A 1 105 ? -26.495 -1.160 58.627 1.00 87.81 105 GLN A CA 1
ATOM 863 C C . GLN A 1 105 ? -25.537 -0.885 57.453 1.00 87.81 105 GLN A C 1
ATOM 865 O O . GLN A 1 105 ? -24.517 -1.557 57.315 1.00 87.81 105 GLN A O 1
ATOM 870 N N . ILE A 1 106 ? -25.823 0.136 56.635 1.00 87.25 106 ILE A N 1
ATOM 871 C CA . ILE A 1 106 ? -24.915 0.581 55.564 1.00 87.25 106 ILE A CA 1
ATOM 872 C C . ILE A 1 106 ? -23.639 1.214 56.143 1.00 87.25 106 ILE A C 1
ATOM 874 O O . ILE A 1 106 ? -22.546 0.931 55.658 1.00 87.25 106 ILE A O 1
ATOM 878 N N . ARG A 1 107 ? -23.749 2.069 57.172 1.00 84.50 107 ARG A N 1
ATOM 879 C CA . ARG A 1 107 ? -22.573 2.708 57.801 1.00 84.50 107 ARG A CA 1
ATOM 880 C C . ARG A 1 107 ? -21.650 1.708 58.477 1.00 84.50 107 ARG A C 1
ATOM 882 O O . ARG A 1 107 ? -20.442 1.875 58.414 1.00 84.50 107 ARG A O 1
ATOM 889 N N . GLU A 1 108 ? -22.217 0.688 59.104 1.00 89.12 108 GLU A N 1
ATOM 890 C CA . GLU A 1 108 ? -21.468 -0.386 59.756 1.00 89.12 108 GLU A CA 1
ATOM 891 C C . GLU A 1 108 ? -20.847 -1.368 58.747 1.00 89.12 108 GLU A C 1
ATOM 893 O O . GLU A 1 108 ? -20.198 -2.328 59.145 1.00 89.12 108 GLU A O 1
ATOM 898 N N . GLY A 1 109 ? -21.049 -1.156 57.440 1.00 80.50 109 GLY A N 1
ATOM 899 C CA . GLY A 1 109 ? -20.478 -1.989 56.382 1.00 80.50 109 GLY A CA 1
ATOM 900 C C . GLY A 1 109 ? -21.141 -3.359 56.228 1.00 80.50 109 GLY A C 1
ATOM 901 O O . GLY A 1 109 ? -20.672 -4.160 55.425 1.00 80.50 109 GLY A O 1
ATOM 902 N N . ARG A 1 110 ? -22.241 -3.627 56.948 1.00 81.38 110 ARG A N 1
ATOM 903 C CA . ARG A 1 110 ? -22.995 -4.888 56.844 1.00 81.38 110 ARG A CA 1
ATOM 904 C C . ARG A 1 110 ? -23.711 -5.043 55.505 1.00 81.38 110 ARG A C 1
ATOM 906 O O . ARG A 1 110 ? -23.949 -6.161 55.075 1.00 81.38 110 ARG A O 1
ATOM 913 N N . LEU A 1 111 ? -24.053 -3.932 54.853 1.00 84.06 111 LEU A N 1
ATOM 914 C CA . LEU A 1 111 ? -24.691 -3.916 53.538 1.00 84.06 111 LEU A CA 1
ATOM 915 C C . LEU A 1 111 ? -23.878 -3.061 52.569 1.00 84.06 111 LEU A C 1
ATOM 917 O O . LEU A 1 111 ? -23.580 -1.896 52.844 1.00 84.06 111 LEU A O 1
ATOM 921 N N . THR A 1 112 ? -23.573 -3.621 51.401 1.00 85.94 112 THR A N 1
ATOM 922 C CA . THR A 1 112 ? -22.969 -2.854 50.307 1.00 85.94 112 THR A CA 1
ATOM 923 C C . THR A 1 112 ? -24.029 -2.021 49.600 1.00 85.94 112 THR A C 1
ATOM 925 O O . THR A 1 112 ? -25.153 -2.459 49.373 1.00 85.94 112 THR A O 1
ATOM 928 N N . THR A 1 113 ? -23.701 -0.776 49.261 1.00 87.69 113 THR A N 1
ATOM 929 C CA . THR A 1 113 ? -24.667 0.088 48.572 1.00 87.69 113 THR A CA 1
ATOM 930 C C . THR A 1 113 ? -24.814 -0.304 47.102 1.00 87.69 113 THR A C 1
ATOM 932 O O . THR A 1 113 ? -23.847 -0.700 46.453 1.00 87.69 113 THR A O 1
ATOM 935 N N . LYS A 1 114 ? -25.995 -0.064 46.514 1.00 87.94 114 LYS A N 1
ATOM 936 C CA . LYS A 1 114 ? -26.237 -0.252 45.067 1.00 87.94 114 LYS A CA 1
ATOM 937 C C . LYS A 1 114 ? -25.228 0.483 44.168 1.00 87.94 114 LYS A C 1
ATOM 939 O O . LYS A 1 114 ? -24.971 0.057 43.047 1.00 87.94 114 LYS A O 1
ATOM 944 N N . GLY A 1 115 ? -24.685 1.616 44.623 1.00 85.12 115 GLY A N 1
ATOM 945 C CA . GLY A 1 115 ? -23.633 2.342 43.903 1.00 85.12 115 GLY A CA 1
ATOM 946 C C . GLY A 1 115 ? -22.289 1.609 43.932 1.00 85.12 115 GLY A C 1
ATOM 947 O O . GLY A 1 115 ? -21.639 1.476 42.899 1.00 85.12 115 GLY A O 1
ATOM 948 N N . GLN A 1 116 ? -21.896 1.090 45.098 1.00 87.69 116 GLN A N 1
ATOM 949 C CA . GLN A 1 116 ? -20.668 0.307 45.256 1.00 87.69 116 GLN A CA 1
ATOM 950 C C . GLN A 1 116 ? -20.731 -1.032 44.514 1.00 87.69 116 GLN A C 1
ATOM 952 O O . GLN A 1 116 ? -19.738 -1.406 43.895 1.00 87.69 116 GLN A O 1
ATOM 957 N N . LEU A 1 117 ? -21.886 -1.708 44.530 1.00 89.25 117 LEU A N 1
ATOM 958 C CA . LEU A 1 117 ? -22.122 -2.936 43.764 1.00 89.25 117 LEU A CA 1
ATOM 959 C C . LEU A 1 117 ? -21.951 -2.691 42.263 1.00 89.25 117 LEU A C 1
ATOM 961 O O . LEU A 1 117 ? -21.093 -3.319 41.652 1.00 89.25 117 LEU A O 1
ATOM 965 N N . ARG A 1 118 ? -22.633 -1.680 41.704 1.00 88.44 118 ARG A N 1
ATOM 966 C CA . ARG A 1 118 ? -22.476 -1.303 40.287 1.00 88.44 118 ARG A CA 1
ATOM 967 C C . ARG A 1 118 ? -21.034 -0.964 39.913 1.00 88.44 118 ARG A C 1
ATOM 969 O O . ARG A 1 118 ? -20.560 -1.340 38.848 1.00 88.44 118 ARG A O 1
ATOM 976 N N . LEU A 1 119 ? -20.312 -0.253 40.783 1.00 90.94 119 LEU A N 1
ATOM 977 C CA . LEU A 1 119 ? -18.901 0.055 40.539 1.00 90.94 119 LEU A CA 1
ATOM 978 C C . LEU A 1 119 ? -18.031 -1.212 40.542 1.00 90.94 119 LEU A C 1
ATOM 980 O O . LEU A 1 119 ? -17.058 -1.285 39.790 1.00 90.94 119 LEU A O 1
ATOM 984 N N . ALA A 1 120 ? -18.339 -2.178 41.406 1.00 88.62 120 ALA A N 1
ATOM 985 C CA . ALA A 1 120 ? -17.617 -3.439 41.493 1.00 88.62 120 ALA A CA 1
ATOM 986 C C . ALA A 1 120 ? -17.907 -4.353 40.292 1.00 88.62 120 ALA A C 1
ATOM 988 O O . ALA A 1 120 ? -16.955 -4.884 39.724 1.00 88.62 120 ALA A O 1
ATOM 989 N N . GLU A 1 121 ? -19.169 -4.452 39.867 1.00 89.81 121 GLU A N 1
ATOM 990 C CA . GLU A 1 121 ? -19.601 -5.150 38.646 1.00 89.81 121 GLU A CA 1
ATOM 991 C C . GLU A 1 121 ? -18.898 -4.564 37.415 1.00 89.81 121 GLU A C 1
ATOM 993 O O . GLU A 1 121 ? -18.161 -5.266 36.732 1.00 89.81 121 GLU A O 1
ATOM 998 N N . HIS A 1 122 ? -18.956 -3.243 37.222 1.00 88.56 122 HIS A N 1
ATOM 999 C CA . HIS A 1 122 ? -18.272 -2.581 36.106 1.00 88.56 122 HIS A CA 1
ATOM 1000 C C . HIS A 1 122 ? -16.737 -2.763 36.139 1.00 88.56 122 HIS A C 1
ATOM 1002 O O . HIS A 1 122 ? -16.064 -2.821 35.107 1.00 88.56 122 HIS A O 1
ATOM 1008 N N . LYS A 1 123 ? -16.123 -2.845 37.331 1.00 89.81 123 LYS A N 1
ATOM 1009 C CA . LYS A 1 123 ? -14.688 -3.172 37.457 1.00 89.81 123 LYS A CA 1
ATOM 1010 C C . LYS A 1 123 ? -14.394 -4.621 37.065 1.00 89.81 123 LYS A C 1
ATOM 1012 O O . LYS A 1 123 ? -13.309 -4.867 36.535 1.00 89.81 123 LYS A O 1
ATOM 1017 N N . LEU A 1 124 ? -15.303 -5.548 37.362 1.00 88.75 124 LEU A N 1
ATOM 1018 C CA . LEU A 1 124 ? -15.203 -6.959 36.999 1.00 88.75 124 LEU A CA 1
ATOM 1019 C C . LEU A 1 124 ? -15.370 -7.142 35.485 1.00 88.75 124 LEU A C 1
ATOM 1021 O O . LEU A 1 124 ? -14.504 -7.754 34.863 1.00 88.75 124 LEU A O 1
ATOM 1025 N N . GLU A 1 125 ? -16.379 -6.513 34.883 1.00 84.31 125 GLU A N 1
ATOM 1026 C CA . GLU A 1 125 ? -16.592 -6.479 33.429 1.00 84.31 125 GLU A CA 1
ATOM 1027 C C . GLU A 1 125 ? -15.360 -5.933 32.702 1.00 84.31 125 GLU A C 1
ATOM 1029 O O . GLU A 1 125 ? -14.772 -6.633 31.884 1.00 84.31 125 GLU A O 1
ATOM 1034 N N . ARG A 1 126 ? -14.830 -4.768 33.104 1.00 81.88 126 ARG A N 1
ATOM 1035 C CA . ARG A 1 126 ? -13.585 -4.231 32.515 1.00 81.88 126 ARG A CA 1
ATOM 1036 C C . ARG A 1 126 ? -12.352 -5.115 32.717 1.00 81.88 126 ARG A C 1
ATOM 1038 O O . ARG A 1 126 ? -11.324 -4.904 32.065 1.00 81.88 126 ARG A O 1
ATOM 1045 N N . ARG A 1 127 ? -12.358 -6.035 33.685 1.00 80.75 127 ARG A N 1
ATOM 1046 C CA . ARG A 1 127 ? -11.294 -7.045 33.831 1.00 80.75 127 ARG A CA 1
ATOM 1047 C C . ARG A 1 127 ? -11.528 -8.220 32.883 1.00 80.75 127 ARG A C 1
ATOM 1049 O O . ARG A 1 127 ? -10.554 -8.659 32.275 1.00 80.75 127 ARG A O 1
ATOM 1056 N N . ARG A 1 128 ? -12.776 -8.669 32.707 1.00 78.25 128 ARG A N 1
ATOM 1057 C CA . ARG A 1 128 ? -13.152 -9.669 31.696 1.00 78.25 128 ARG A CA 1
ATOM 1058 C C . ARG A 1 128 ? -12.873 -9.176 30.283 1.00 78.25 128 ARG A C 1
ATOM 1060 O O . ARG A 1 128 ? -12.152 -9.853 29.570 1.00 78.25 128 ARG A O 1
ATOM 1067 N N . GLU A 1 129 ? -13.277 -7.963 29.928 1.00 71.12 129 GLU A N 1
ATOM 1068 C CA . GLU A 1 129 ? -12.991 -7.368 28.615 1.00 71.12 129 GLU A CA 1
ATOM 1069 C C . GLU A 1 129 ? -11.486 -7.256 28.342 1.00 71.12 129 GLU A C 1
ATOM 1071 O O . GLU A 1 129 ? -11.023 -7.557 27.248 1.00 71.12 129 GLU A O 1
ATOM 1076 N N . ARG A 1 130 ? -10.679 -6.873 29.344 1.00 68.62 130 ARG A N 1
ATOM 1077 C CA . ARG A 1 130 ? -9.210 -6.867 29.207 1.00 68.62 130 ARG A CA 1
ATOM 1078 C C . ARG A 1 130 ? -8.625 -8.266 29.040 1.00 68.62 130 ARG A C 1
ATOM 1080 O O . ARG A 1 130 ? -7.594 -8.404 28.388 1.00 68.62 130 ARG A O 1
ATOM 1087 N N . ARG A 1 131 ? -9.253 -9.288 29.624 1.00 65.31 131 ARG A N 1
ATOM 1088 C CA . ARG A 1 131 ? -8.876 -10.693 29.441 1.00 65.31 131 ARG A CA 1
ATOM 1089 C C . ARG A 1 131 ? -9.295 -11.192 28.064 1.00 65.31 131 ARG A C 1
ATOM 1091 O O . ARG A 1 131 ? -8.464 -11.766 27.382 1.00 65.31 131 ARG A O 1
ATOM 1098 N N . GLU A 1 132 ? -10.527 -10.956 27.631 1.00 57.50 132 GLU A N 1
ATOM 1099 C CA . GLU A 1 132 ? -11.048 -11.373 26.324 1.00 57.50 132 GLU A CA 1
ATOM 1100 C C . GLU A 1 132 ? -10.341 -10.640 25.183 1.00 57.50 132 GLU A C 1
ATOM 1102 O O . GLU A 1 132 ? -9.835 -11.279 24.267 1.00 57.50 132 GLU A O 1
ATOM 1107 N N . GLY A 1 133 ? -10.159 -9.324 25.304 1.00 49.03 133 GLY A N 1
ATOM 1108 C CA . GLY A 1 133 ? -9.300 -8.523 24.429 1.00 49.03 133 GLY A CA 1
ATOM 1109 C C . GLY A 1 133 ? -7.806 -8.839 24.571 1.00 49.03 133 GLY A C 1
ATOM 1110 O O . GLY A 1 133 ? -7.021 -8.489 23.697 1.00 49.03 133 GLY A O 1
ATOM 1111 N N . GLY A 1 134 ? -7.409 -9.522 25.650 1.00 47.22 134 GLY A N 1
ATOM 1112 C CA . GLY A 1 134 ? -6.066 -10.057 25.886 1.00 47.22 134 GLY A CA 1
ATOM 1113 C C . GLY A 1 134 ? -5.842 -11.457 25.290 1.00 47.22 134 GLY A C 1
ATOM 1114 O O . GLY A 1 134 ? -4.736 -11.780 24.869 1.00 47.22 134 GLY A O 1
ATOM 1115 N N . LEU A 1 135 ? -6.890 -12.283 25.221 1.00 45.00 135 LEU A N 1
ATOM 1116 C CA . LEU A 1 135 ? -6.932 -13.573 24.521 1.00 45.00 135 LEU A CA 1
ATOM 1117 C C . LEU A 1 135 ? -7.157 -13.392 23.009 1.00 45.00 135 LEU A C 1
ATOM 1119 O O . LEU A 1 135 ? -6.731 -14.239 22.230 1.00 45.00 135 LEU A O 1
ATOM 1123 N N . LEU A 1 136 ? -7.752 -12.264 22.610 1.00 46.94 136 LEU A N 1
ATOM 1124 C CA . LEU A 1 136 ? -7.757 -11.685 21.262 1.00 46.94 136 LEU A CA 1
ATOM 1125 C C . LEU A 1 136 ? -6.690 -10.586 21.113 1.00 46.94 136 LEU A C 1
ATOM 1127 O O . LEU A 1 136 ? -6.828 -9.720 20.246 1.00 46.94 136 LEU A O 1
ATOM 1131 N N . ALA A 1 137 ? -5.647 -10.579 21.957 1.00 46.88 137 ALA A N 1
ATOM 1132 C CA . ALA A 1 137 ? -4.604 -9.567 21.862 1.00 46.88 137 ALA A CA 1
ATOM 1133 C C . ALA A 1 137 ? -3.969 -9.654 20.481 1.00 46.88 137 ALA A C 1
ATOM 1135 O O . ALA A 1 137 ? -3.253 -10.602 20.154 1.00 46.88 137 ALA A O 1
ATOM 1136 N N . TYR A 1 138 ? -4.256 -8.623 19.693 1.00 41.69 138 TYR A N 1
ATOM 1137 C CA . TYR A 1 138 ? -3.552 -8.268 18.481 1.00 41.69 138 TYR A CA 1
ATOM 1138 C C . TYR A 1 138 ? -2.062 -8.594 18.664 1.00 41.69 138 TYR A C 1
ATOM 1140 O O . TYR A 1 138 ? -1.495 -8.203 19.696 1.00 41.69 138 TYR A O 1
ATOM 1148 N N . PRO A 1 139 ? -1.432 -9.334 17.728 1.00 48.62 139 PRO A N 1
ATOM 1149 C CA . PRO A 1 139 ? -0.039 -9.738 17.860 1.00 48.62 139 PRO A CA 1
ATOM 1150 C C . PRO A 1 139 ? 0.781 -8.521 18.268 1.00 48.62 139 PRO A C 1
ATOM 1152 O O . PRO A 1 139 ? 0.614 -7.445 17.698 1.00 48.62 139 PRO A O 1
ATOM 1155 N N . ASN A 1 140 ? 1.596 -8.672 19.311 1.00 44.56 140 ASN A N 1
ATOM 1156 C CA . ASN A 1 140 ? 2.170 -7.551 20.047 1.00 44.56 140 ASN A CA 1
ATOM 1157 C C . ASN A 1 140 ? 3.164 -6.767 19.161 1.00 44.56 140 ASN A C 1
ATOM 1159 O O . ASN A 1 140 ? 4.375 -7.007 19.165 1.00 44.56 140 ASN A O 1
ATOM 1163 N N . VAL A 1 141 ? 2.639 -5.841 18.351 1.00 52.16 141 VAL A N 1
ATOM 1164 C CA . VAL A 1 141 ? 3.382 -5.097 17.320 1.00 52.16 141 VAL A CA 1
ATOM 1165 C C . VAL A 1 141 ? 4.469 -4.216 17.920 1.00 52.16 141 VAL A C 1
ATOM 1167 O O . VAL A 1 141 ? 5.456 -3.929 17.252 1.00 52.16 141 VAL A O 1
ATOM 1170 N N . VAL A 1 142 ? 4.353 -3.862 19.201 1.00 47.12 142 VAL A N 1
ATOM 1171 C CA . VAL A 1 142 ? 5.289 -2.980 19.908 1.00 47.12 142 VAL A CA 1
ATOM 1172 C C . VAL A 1 142 ? 6.672 -3.627 20.069 1.00 47.12 142 VAL A C 1
ATOM 1174 O O . VAL A 1 142 ? 7.695 -2.956 19.928 1.00 47.12 142 VAL A O 1
ATOM 1177 N N . ILE A 1 143 ? 6.735 -4.944 20.311 1.00 52.44 143 ILE A N 1
ATOM 1178 C CA . ILE A 1 143 ? 8.012 -5.674 20.425 1.00 52.44 143 ILE A CA 1
ATOM 1179 C C . ILE A 1 143 ? 8.675 -5.788 19.046 1.00 52.44 143 ILE A C 1
ATOM 1181 O O . ILE A 1 143 ? 9.888 -5.614 18.920 1.00 52.44 143 ILE A O 1
ATOM 1185 N N . ARG A 1 144 ? 7.873 -6.027 18.000 1.00 55.69 144 ARG A N 1
ATOM 1186 C CA . ARG A 1 144 ? 8.344 -6.084 16.610 1.00 55.69 144 ARG A CA 1
ATOM 1187 C C . ARG A 1 144 ? 8.875 -4.720 16.156 1.00 55.69 144 ARG A C 1
ATOM 1189 O O . ARG A 1 144 ? 10.000 -4.648 15.675 1.00 55.69 144 ARG A O 1
ATOM 1196 N N . GLN A 1 145 ? 8.129 -3.640 16.392 1.00 60.66 145 GLN A N 1
ATOM 1197 C CA . GLN A 1 145 ? 8.509 -2.270 16.027 1.00 60.66 145 GLN A CA 1
ATOM 1198 C C . GLN A 1 145 ? 9.832 -1.832 16.668 1.00 60.66 145 GLN A C 1
ATOM 1200 O O . GLN A 1 145 ? 10.669 -1.252 15.983 1.00 60.66 145 GLN A O 1
ATOM 1205 N N . LYS A 1 146 ? 10.078 -2.165 17.944 1.00 65.62 146 LYS A N 1
ATOM 1206 C CA . LYS A 1 146 ? 11.356 -1.848 18.611 1.00 65.62 146 LYS A CA 1
ATOM 1207 C C . LYS A 1 146 ? 12.551 -2.565 17.973 1.00 65.62 146 LYS A C 1
ATOM 1209 O O . LYS A 1 146 ? 13.584 -1.937 17.764 1.00 65.62 146 LYS A O 1
ATOM 1214 N N . LYS A 1 147 ? 12.409 -3.850 17.619 1.00 66.94 147 LYS A N 1
ATOM 1215 C CA . LYS A 1 147 ? 13.463 -4.607 16.915 1.00 66.94 147 LYS A CA 1
ATOM 1216 C C . LYS A 1 147 ? 13.734 -4.026 15.523 1.00 66.94 147 LYS A C 1
ATOM 1218 O O . LYS A 1 147 ? 14.892 -3.836 15.166 1.00 66.94 147 LYS A O 1
ATOM 1223 N N . TYR A 1 148 ? 12.690 -3.667 14.774 1.00 70.25 148 TYR A N 1
ATOM 1224 C CA . TYR A 1 148 ? 12.844 -3.034 13.458 1.00 70.25 148 TYR A CA 1
ATOM 1225 C C . TYR A 1 148 ? 13.460 -1.637 13.532 1.00 70.25 148 TYR A C 1
ATOM 1227 O O . TYR A 1 148 ? 14.278 -1.302 12.685 1.00 70.25 148 TYR A O 1
ATOM 1235 N N . ALA A 1 149 ? 13.133 -0.840 14.551 1.00 75.88 149 ALA A N 1
ATOM 1236 C CA . ALA A 1 149 ? 13.742 0.474 14.739 1.00 75.88 149 ALA A CA 1
ATOM 1237 C C . ALA A 1 149 ? 15.260 0.378 14.969 1.00 75.88 149 ALA A C 1
ATOM 1239 O O . ALA A 1 149 ? 16.005 1.215 14.469 1.00 75.88 149 ALA A O 1
ATOM 1240 N N . ILE A 1 150 ? 15.726 -0.651 15.685 1.00 80.00 150 ILE A N 1
ATOM 1241 C CA . ILE A 1 150 ? 17.161 -0.908 15.873 1.00 80.00 150 ILE A CA 1
ATOM 1242 C C . ILE A 1 150 ? 17.813 -1.300 14.541 1.00 80.00 150 ILE A C 1
ATOM 1244 O O . ILE A 1 150 ? 18.837 -0.725 14.183 1.00 80.00 150 ILE A O 1
ATOM 1248 N N . VAL A 1 151 ? 17.199 -2.213 13.781 1.00 79.94 151 VAL A N 1
ATOM 1249 C CA . VAL A 1 151 ? 17.705 -2.635 12.461 1.00 79.94 151 VAL A CA 1
ATOM 1250 C C . VAL A 1 151 ? 17.758 -1.462 11.480 1.00 79.94 151 VAL A C 1
ATOM 1252 O O . VAL A 1 151 ? 18.769 -1.268 10.817 1.00 79.94 151 VAL A O 1
ATOM 1255 N N . LEU A 1 152 ? 16.708 -0.639 11.422 1.00 79.50 152 LEU A N 1
ATOM 1256 C CA . LEU A 1 152 ? 16.651 0.531 10.548 1.00 79.50 152 LEU A CA 1
ATOM 1257 C C . LEU A 1 152 ? 17.734 1.554 10.911 1.00 79.50 152 LEU A C 1
ATOM 1259 O O . LEU A 1 152 ? 18.414 2.058 10.026 1.00 79.50 152 LEU A O 1
ATOM 1263 N N . ARG A 1 153 ? 17.936 1.833 12.207 1.00 84.00 153 ARG A N 1
ATOM 1264 C CA . ARG A 1 153 ? 19.015 2.724 12.667 1.00 84.00 153 ARG A CA 1
ATOM 1265 C C . ARG A 1 153 ? 20.396 2.176 12.310 1.00 84.00 153 ARG A C 1
ATOM 1267 O O . ARG A 1 153 ? 21.239 2.947 11.870 1.00 84.00 153 ARG A O 1
ATOM 1274 N N . ALA A 1 154 ? 20.613 0.870 12.465 1.00 86.69 154 ALA A N 1
ATOM 1275 C CA . ALA A 1 154 ? 21.868 0.224 12.087 1.00 86.69 154 ALA A CA 1
ATOM 1276 C C . ALA A 1 154 ? 22.118 0.301 10.571 1.00 86.69 154 ALA A C 1
ATOM 1278 O O . ALA A 1 154 ? 23.228 0.620 10.157 1.00 86.69 154 ALA A O 1
ATOM 1279 N N . LEU A 1 155 ? 21.086 0.081 9.749 1.00 85.00 155 LEU A N 1
ATOM 1280 C CA . LEU A 1 155 ? 21.173 0.207 8.291 1.00 85.00 155 LEU A CA 1
ATOM 1281 C C . LEU A 1 155 ? 21.461 1.643 7.851 1.00 85.00 155 LEU A C 1
ATOM 1283 O O . LEU A 1 155 ? 22.333 1.852 7.018 1.00 85.00 155 LEU A O 1
ATOM 1287 N N . VAL A 1 156 ? 20.780 2.636 8.430 1.00 84.31 156 VAL A N 1
ATOM 1288 C CA . VAL A 1 156 ? 21.045 4.054 8.133 1.00 84.31 156 VAL A CA 1
ATOM 1289 C C . VAL A 1 156 ? 22.459 4.447 8.563 1.00 84.31 156 VAL A C 1
ATOM 1291 O O . VAL A 1 156 ? 23.145 5.153 7.834 1.00 84.31 156 VAL A O 1
ATOM 1294 N N . PHE A 1 157 ? 22.934 3.959 9.711 1.00 87.88 157 PHE A N 1
ATOM 1295 C CA . PHE A 1 157 ? 24.311 4.189 10.147 1.00 87.88 157 PHE A CA 1
ATOM 1296 C C . PHE A 1 157 ? 25.332 3.558 9.190 1.00 87.88 157 PHE A C 1
ATOM 1298 O O . PHE A 1 157 ? 26.287 4.220 8.793 1.00 87.88 157 PHE A O 1
ATOM 1305 N N . ALA A 1 158 ? 25.104 2.313 8.762 1.00 88.56 158 ALA A N 1
ATOM 1306 C CA . ALA A 1 158 ? 25.939 1.654 7.762 1.00 88.56 158 ALA A CA 1
ATOM 1307 C C . ALA A 1 158 ? 25.931 2.411 6.423 1.00 88.56 158 ALA A C 1
ATOM 1309 O O . ALA A 1 158 ? 26.990 2.613 5.839 1.00 88.56 158 ALA A O 1
ATOM 1310 N N . ALA A 1 159 ? 24.768 2.895 5.977 1.00 87.56 159 ALA A N 1
ATOM 1311 C CA . ALA A 1 159 ? 24.645 3.728 4.784 1.00 87.56 159 ALA A CA 1
ATOM 1312 C C . ALA A 1 159 ? 25.479 5.014 4.901 1.00 87.56 159 ALA A C 1
ATOM 1314 O O . ALA A 1 159 ? 26.234 5.336 3.992 1.00 87.56 159 ALA A O 1
ATOM 1315 N N . LEU A 1 160 ? 25.421 5.711 6.041 1.00 89.12 160 LEU A N 1
ATOM 1316 C CA . LEU A 1 160 ? 26.234 6.909 6.279 1.00 89.12 160 LEU A CA 1
ATOM 1317 C C . LEU A 1 160 ? 27.739 6.612 6.264 1.00 89.12 160 LEU A C 1
ATOM 1319 O O . LEU A 1 160 ? 28.504 7.398 5.708 1.00 89.12 160 LEU A O 1
ATOM 1323 N N . LEU A 1 161 ? 28.169 5.484 6.841 1.00 92.12 161 LEU A N 1
ATOM 1324 C CA . LEU A 1 161 ? 29.570 5.059 6.790 1.00 92.12 161 LEU A CA 1
ATOM 1325 C C . LEU A 1 161 ? 30.025 4.773 5.356 1.00 92.12 161 LEU A C 1
ATOM 1327 O O . LEU A 1 161 ? 31.087 5.244 4.958 1.00 92.12 161 LEU A O 1
ATOM 1331 N N . VAL A 1 162 ? 29.218 4.042 4.582 1.00 91.06 162 VAL A N 1
ATOM 1332 C CA . VAL A 1 162 ? 29.517 3.714 3.180 1.00 91.06 162 VAL A CA 1
ATOM 1333 C C . VAL A 1 162 ? 29.569 4.980 2.325 1.00 91.06 162 VAL A C 1
ATOM 1335 O O . VAL A 1 162 ? 30.534 5.160 1.587 1.00 91.06 162 VAL A O 1
ATOM 1338 N N . SER A 1 163 ? 28.607 5.896 2.468 1.00 89.31 163 SER A N 1
ATOM 1339 C CA . SER A 1 163 ? 28.624 7.181 1.756 1.00 89.31 163 SER A CA 1
ATOM 1340 C C . SER A 1 163 ? 29.842 8.029 2.126 1.00 89.31 163 SER A C 1
ATOM 1342 O O . SER A 1 163 ? 30.495 8.577 1.243 1.00 89.31 163 SER A O 1
ATOM 1344 N N . SER A 1 164 ? 30.181 8.118 3.417 1.00 88.69 164 SER A N 1
ATOM 1345 C CA . SER A 1 164 ? 31.344 8.878 3.897 1.00 88.69 164 SER A CA 1
ATOM 1346 C C . SER A 1 164 ? 32.661 8.305 3.364 1.00 88.69 164 SER A C 1
ATOM 1348 O O . SER A 1 164 ? 33.505 9.043 2.860 1.00 88.69 164 SER A O 1
ATOM 1350 N N . LEU A 1 165 ? 32.811 6.976 3.396 1.00 89.94 165 LEU A N 1
ATOM 1351 C CA . LEU A 1 165 ? 33.970 6.294 2.827 1.00 89.94 165 LEU A CA 1
ATOM 1352 C C . LEU A 1 165 ? 34.056 6.515 1.313 1.00 89.94 165 LEU A C 1
ATOM 1354 O O . LEU A 1 165 ? 35.134 6.793 0.798 1.00 89.94 165 LEU A O 1
ATOM 1358 N N . SER A 1 166 ? 32.924 6.435 0.610 1.00 88.12 166 SER A N 1
ATOM 1359 C CA . SER A 1 166 ? 32.873 6.653 -0.835 1.00 88.12 166 SER A CA 1
ATOM 1360 C C . SER A 1 166 ? 33.267 8.080 -1.217 1.00 88.12 166 SER A C 1
ATOM 1362 O O . SER A 1 166 ? 33.997 8.247 -2.185 1.00 88.12 166 SER A O 1
ATOM 1364 N N . LEU A 1 167 ? 32.836 9.093 -0.456 1.00 86.44 167 LEU A N 1
ATOM 1365 C CA . LEU A 1 167 ? 33.251 10.489 -0.650 1.00 86.44 167 LEU A CA 1
ATOM 1366 C C . LEU A 1 167 ? 34.747 10.686 -0.383 1.00 86.44 167 LEU A C 1
ATOM 1368 O O . LEU A 1 167 ? 35.408 11.444 -1.086 1.00 86.44 167 LEU A O 1
ATOM 1372 N N . LEU A 1 168 ? 35.292 10.001 0.625 1.00 86.56 168 LEU A N 1
ATOM 1373 C CA . LEU A 1 168 ? 36.717 10.070 0.940 1.00 86.56 168 LEU A CA 1
ATOM 1374 C C . LEU A 1 168 ? 37.558 9.457 -0.185 1.00 86.56 168 LEU A C 1
ATOM 1376 O O . LEU A 1 168 ? 38.552 10.049 -0.590 1.00 86.56 168 LEU A O 1
ATOM 1380 N N . ILE A 1 169 ? 37.141 8.312 -0.729 1.00 85.62 169 ILE A N 1
ATOM 1381 C CA . ILE A 1 169 ? 37.808 7.690 -1.881 1.00 85.62 169 ILE A CA 1
ATOM 1382 C C . ILE A 1 169 ? 37.755 8.622 -3.097 1.00 85.62 169 ILE A C 1
ATOM 1384 O O . ILE A 1 169 ? 38.786 8.842 -3.724 1.00 85.62 169 ILE A O 1
ATOM 1388 N N . ASP A 1 170 ? 36.593 9.210 -3.378 1.00 85.62 170 ASP A N 1
ATOM 1389 C CA . ASP A 1 170 ? 36.375 10.145 -4.492 1.00 85.62 170 ASP A CA 1
ATOM 1390 C C . ASP A 1 170 ? 37.237 11.415 -4.370 1.00 85.62 170 ASP A C 1
ATOM 1392 O O . ASP A 1 170 ? 37.748 11.931 -5.357 1.00 85.62 170 ASP A O 1
ATOM 1396 N N . HIS A 1 171 ? 37.477 11.893 -3.144 1.00 81.88 171 HIS A N 1
ATOM 1397 C CA . HIS A 1 171 ? 38.363 13.032 -2.897 1.00 81.88 171 HIS A CA 1
ATOM 1398 C C . HIS A 1 171 ? 39.845 12.717 -3.165 1.00 81.88 171 HIS A C 1
ATOM 1400 O O . HIS A 1 171 ? 40.581 13.580 -3.641 1.00 81.88 171 HIS A O 1
ATOM 1406 N N . TYR A 1 172 ? 40.300 11.503 -2.835 1.00 83.31 172 TYR A N 1
ATOM 1407 C CA . TYR A 1 172 ? 41.709 11.110 -2.971 1.00 83.31 172 TYR A CA 1
ATOM 1408 C C . TYR A 1 172 ? 42.060 10.557 -4.357 1.00 83.31 172 TYR A C 1
ATOM 1410 O O . TYR A 1 172 ? 43.192 10.720 -4.814 1.00 83.31 172 TYR A O 1
ATOM 1418 N N . PHE A 1 173 ? 41.114 9.902 -5.028 1.00 75.44 173 PHE A N 1
ATOM 1419 C CA . PHE A 1 173 ? 41.301 9.336 -6.357 1.00 75.44 173 PHE A CA 1
ATOM 1420 C C . PHE A 1 173 ? 40.579 10.212 -7.380 1.00 75.44 173 PHE A C 1
ATOM 1422 O O . PHE A 1 173 ? 39.363 10.152 -7.505 1.00 75.44 173 PHE A O 1
ATOM 1429 N N . ASN A 1 174 ? 41.343 11.019 -8.128 1.00 63.06 174 ASN A N 1
ATOM 1430 C CA . ASN A 1 174 ? 40.826 11.837 -9.229 1.00 63.06 174 ASN A CA 1
ATOM 1431 C C . ASN A 1 174 ? 40.170 10.949 -10.298 1.00 63.06 174 ASN A C 1
ATOM 1433 O O . ASN A 1 174 ? 40.841 10.431 -11.196 1.00 63.06 174 ASN A O 1
ATOM 1437 N N . HIS A 1 175 ? 38.852 10.797 -10.219 1.00 62.31 175 HIS A N 1
ATOM 1438 C CA . HIS A 1 175 ? 38.052 10.157 -11.248 1.00 62.31 175 HIS A CA 1
ATOM 1439 C C . HIS A 1 175 ? 37.171 11.188 -11.948 1.00 62.31 175 HIS A C 1
ATOM 1441 O O . HIS A 1 175 ? 36.569 12.056 -11.329 1.00 62.31 175 HIS A O 1
ATOM 1447 N N . ALA A 1 176 ? 37.085 11.067 -13.273 1.00 61.44 176 ALA A N 1
ATOM 1448 C CA . ALA A 1 176 ? 36.234 11.893 -14.129 1.00 61.44 176 ALA A CA 1
ATOM 1449 C C . ALA A 1 176 ? 34.721 11.700 -13.872 1.00 61.44 176 ALA A C 1
ATOM 1451 O O . ALA A 1 176 ? 33.913 12.400 -14.471 1.00 61.44 176 ALA A O 1
ATOM 1452 N N . PHE A 1 177 ? 34.340 10.762 -12.996 1.00 63.47 177 PHE A N 1
ATOM 1453 C CA . PHE A 1 177 ? 32.960 10.394 -12.686 1.00 63.47 177 PHE A CA 1
ATOM 1454 C C . PHE A 1 177 ? 32.756 10.304 -11.171 1.00 63.47 177 PHE A C 1
ATOM 1456 O O . PHE A 1 177 ? 33.486 9.581 -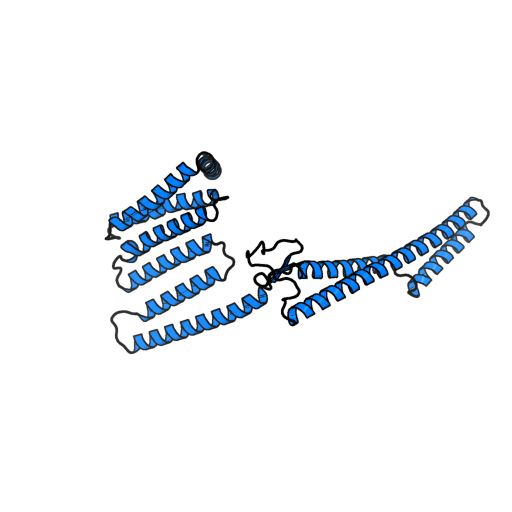10.496 1.00 63.47 177 PHE A O 1
ATOM 1463 N N . SER A 1 178 ? 31.738 10.991 -10.647 1.00 70.94 178 SER A N 1
ATOM 1464 C CA . SER A 1 178 ? 31.419 11.046 -9.213 1.00 70.94 178 SER A CA 1
ATOM 1465 C C . SER A 1 178 ? 30.657 9.801 -8.735 1.00 70.94 178 SER A C 1
ATOM 1467 O O . SER A 1 178 ? 29.463 9.857 -8.443 1.00 70.94 178 SER A O 1
ATOM 1469 N N . TRP A 1 179 ? 31.347 8.662 -8.619 1.00 77.88 179 TRP A N 1
ATOM 1470 C CA . TRP A 1 179 ? 30.774 7.394 -8.125 1.00 77.88 179 TRP A CA 1
ATOM 1471 C C . TRP A 1 179 ? 30.173 7.508 -6.716 1.00 77.88 179 TRP A C 1
ATOM 1473 O O . TRP A 1 179 ? 29.235 6.788 -6.367 1.00 77.88 179 TRP A O 1
ATOM 1483 N N . SER A 1 180 ? 30.685 8.443 -5.912 1.00 86.88 180 SER A N 1
ATOM 1484 C CA . SER A 1 180 ? 30.182 8.751 -4.572 1.00 86.88 180 SER A CA 1
ATOM 1485 C C . SER A 1 180 ? 28.713 9.195 -4.569 1.00 86.88 180 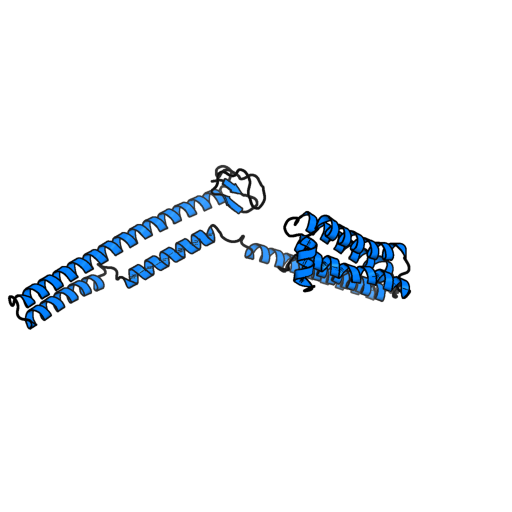SER A C 1
ATOM 1487 O O . SER A 1 180 ? 27.961 8.845 -3.653 1.00 86.88 180 SER A O 1
ATOM 1489 N N . LEU A 1 181 ? 28.276 9.900 -5.617 1.00 85.38 181 LEU A N 1
ATOM 1490 C CA . LEU A 1 181 ? 26.911 10.395 -5.761 1.00 85.38 181 LEU A CA 1
ATOM 1491 C C . LEU A 1 181 ? 25.930 9.259 -6.073 1.00 85.38 181 LEU A C 1
ATOM 1493 O O . LEU A 1 181 ? 24.875 9.167 -5.444 1.00 85.38 181 LEU A O 1
ATOM 1497 N N . THR A 1 182 ? 26.318 8.334 -6.951 1.00 87.69 182 THR A N 1
ATOM 1498 C CA . THR A 1 182 ? 25.528 7.137 -7.273 1.00 87.69 182 THR A CA 1
ATOM 1499 C C . THR A 1 182 ? 25.373 6.220 -6.056 1.00 87.69 182 THR A C 1
ATOM 1501 O O . THR A 1 182 ? 24.291 5.686 -5.794 1.00 87.69 182 THR A O 1
ATOM 1504 N N . VAL A 1 183 ? 26.431 6.074 -5.247 1.00 89.75 183 VAL A N 1
ATOM 1505 C CA . VAL A 1 183 ? 26.367 5.336 -3.975 1.00 89.75 183 VAL A CA 1
ATOM 1506 C C . VAL A 1 183 ? 25.377 6.001 -3.017 1.00 89.75 183 VAL A C 1
ATOM 1508 O O . VAL A 1 183 ? 24.502 5.320 -2.478 1.00 89.75 183 VAL A O 1
ATOM 1511 N N . LEU A 1 184 ? 25.451 7.324 -2.845 1.00 89.19 184 LEU A N 1
ATOM 1512 C CA . LEU A 1 184 ? 24.520 8.063 -1.991 1.00 89.19 184 LEU A CA 1
ATOM 1513 C C . LEU A 1 184 ? 23.065 7.894 -2.449 1.00 89.19 184 LEU A C 1
ATOM 1515 O O . LEU A 1 184 ? 22.183 7.623 -1.633 1.00 89.19 184 LEU A O 1
ATOM 1519 N N . GLU A 1 185 ? 22.818 8.016 -3.747 1.00 89.88 185 GLU A N 1
ATOM 1520 C CA . GLU A 1 185 ? 21.493 7.871 -4.336 1.00 89.88 185 GLU A CA 1
ATOM 1521 C C . GLU A 1 185 ? 20.908 6.467 -4.141 1.00 89.88 185 GLU A C 1
ATOM 1523 O O . GLU A 1 185 ? 19.764 6.323 -3.699 1.00 89.88 185 GLU A O 1
ATOM 1528 N N . SER A 1 186 ? 21.699 5.421 -4.393 1.00 90.44 186 SER A N 1
ATOM 1529 C CA . SER A 1 186 ? 21.259 4.035 -4.191 1.00 90.44 186 SER A CA 1
ATOM 1530 C C . SER A 1 186 ? 20.884 3.750 -2.728 1.00 90.44 186 SER A C 1
ATOM 1532 O O . SER A 1 186 ? 19.902 3.055 -2.446 1.00 90.44 186 SER A O 1
ATOM 1534 N N . LEU A 1 187 ? 21.607 4.348 -1.776 1.00 90.94 187 LEU A N 1
ATOM 1535 C CA . LEU A 1 187 ? 21.313 4.247 -0.348 1.00 90.94 187 LEU A CA 1
ATOM 1536 C C . LEU A 1 187 ? 20.059 5.040 0.047 1.00 90.94 187 LEU A C 1
ATOM 1538 O O . LEU A 1 187 ? 19.270 4.563 0.868 1.00 90.94 187 LEU A O 1
ATOM 1542 N N . LEU A 1 188 ? 19.825 6.209 -0.558 1.00 90.19 188 LEU A N 1
ATOM 1543 C CA . LEU A 1 188 ? 18.577 6.961 -0.387 1.00 90.19 188 LEU A CA 1
ATOM 1544 C C . LEU A 1 188 ? 17.375 6.168 -0.910 1.00 90.19 188 LEU A C 1
ATOM 1546 O O . LEU A 1 188 ? 16.355 6.082 -0.221 1.00 90.19 188 LEU A O 1
ATOM 1550 N N . PHE A 1 189 ? 17.506 5.519 -2.069 1.00 91.25 189 PHE A N 1
ATOM 1551 C CA . PHE A 1 189 ? 16.474 4.628 -2.596 1.00 91.25 189 PHE A CA 1
ATOM 1552 C C . PHE A 1 189 ? 16.222 3.433 -1.668 1.00 91.25 189 PHE A C 1
ATOM 1554 O O . PHE A 1 189 ? 15.071 3.103 -1.376 1.00 91.25 189 PHE A O 1
ATOM 1561 N N . MET A 1 190 ? 17.277 2.816 -1.126 1.00 89.25 190 MET A N 1
ATOM 1562 C CA . MET A 1 190 ? 17.142 1.742 -0.137 1.00 89.25 190 MET A CA 1
ATOM 1563 C C . MET A 1 190 ? 16.374 2.213 1.108 1.00 89.25 190 MET A C 1
ATOM 1565 O O . MET A 1 190 ? 15.463 1.523 1.574 1.00 89.25 190 MET A O 1
ATOM 1569 N N . ALA A 1 191 ? 16.693 3.399 1.631 1.00 88.19 191 ALA A N 1
ATOM 1570 C CA . ALA A 1 191 ? 15.986 3.987 2.766 1.00 88.19 191 ALA A CA 1
ATOM 1571 C C . ALA A 1 191 ? 14.511 4.286 2.438 1.00 88.19 191 ALA A C 1
ATOM 1573 O O . ALA A 1 191 ? 13.626 3.990 3.248 1.00 88.19 191 ALA A O 1
ATOM 1574 N N . TRP A 1 192 ? 14.229 4.806 1.240 1.00 90.56 192 TRP A N 1
ATOM 1575 C CA . TRP A 1 192 ? 12.873 5.017 0.730 1.00 90.56 192 TRP A CA 1
ATOM 1576 C C . TRP A 1 192 ? 12.079 3.707 0.651 1.00 90.56 192 TRP A C 1
ATOM 1578 O O . TRP A 1 192 ? 10.962 3.623 1.168 1.00 90.56 192 TRP A O 1
ATOM 1588 N N . MET A 1 193 ? 12.673 2.653 0.089 1.00 88.62 193 MET A N 1
ATOM 1589 C CA . MET A 1 193 ? 12.053 1.330 0.009 1.00 88.62 193 MET A CA 1
ATOM 1590 C C . MET A 1 193 ? 11.765 0.760 1.401 1.00 88.62 193 MET A C 1
ATOM 1592 O O . MET A 1 193 ? 10.652 0.294 1.660 1.00 88.62 193 MET A O 1
ATOM 1596 N N . LEU A 1 194 ? 12.713 0.862 2.337 1.00 86.25 194 LEU A N 1
ATOM 1597 C CA . LEU A 1 194 ? 12.500 0.462 3.730 1.00 86.25 194 LEU A CA 1
ATOM 1598 C C . LEU A 1 194 ? 11.354 1.245 4.381 1.00 86.25 194 LEU A C 1
ATOM 1600 O O . LEU A 1 194 ? 10.534 0.647 5.077 1.00 86.25 194 LEU A O 1
ATOM 1604 N N . TYR A 1 195 ? 11.246 2.551 4.126 1.00 85.31 195 TYR A N 1
ATOM 1605 C CA . TYR A 1 195 ? 10.135 3.370 4.612 1.00 85.31 195 TYR A CA 1
ATOM 1606 C C . TYR A 1 195 ? 8.782 2.907 4.049 1.00 85.31 195 TYR A C 1
ATOM 1608 O O . TYR A 1 195 ? 7.819 2.764 4.812 1.00 85.31 195 TYR A O 1
ATOM 1616 N N . LEU A 1 196 ? 8.703 2.613 2.745 1.00 86.62 196 LEU A N 1
ATOM 1617 C CA . LEU A 1 196 ? 7.478 2.117 2.109 1.00 86.62 196 LEU A CA 1
ATOM 1618 C C . LEU A 1 196 ? 7.028 0.758 2.668 1.00 86.62 196 LEU A C 1
ATOM 1620 O O . LEU A 1 196 ? 5.826 0.527 2.838 1.00 86.62 196 LEU A O 1
ATOM 1624 N N . PHE A 1 197 ? 7.973 -0.135 2.971 1.00 82.62 197 PHE A N 1
ATOM 1625 C CA . PHE A 1 197 ? 7.682 -1.437 3.575 1.00 82.62 197 PHE A CA 1
ATOM 1626 C C . PHE A 1 197 ? 7.355 -1.348 5.067 1.00 82.62 197 PHE A C 1
ATOM 1628 O O . PHE A 1 197 ? 6.501 -2.097 5.542 1.00 82.62 197 PHE A O 1
ATOM 1635 N N . TYR A 1 198 ? 8.013 -0.445 5.797 1.00 77.62 198 TYR A N 1
ATOM 1636 C CA . TYR A 1 198 ? 7.809 -0.266 7.233 1.00 77.62 198 TYR A CA 1
ATOM 1637 C C . TYR A 1 198 ? 6.456 0.367 7.551 1.00 77.62 198 TYR A C 1
ATOM 1639 O O . TYR A 1 198 ? 5.788 -0.038 8.501 1.00 77.62 198 TYR A O 1
ATOM 1647 N N . LYS A 1 199 ? 6.045 1.373 6.775 1.00 75.44 199 LYS A N 1
ATOM 1648 C CA . LYS A 1 199 ? 4.767 2.044 6.997 1.00 75.44 199 LYS A CA 1
ATOM 1649 C C . LYS A 1 199 ? 3.620 1.139 6.543 1.00 75.44 199 LYS A C 1
ATOM 1651 O O . LYS A 1 199 ? 3.711 0.464 5.512 1.00 75.44 199 LYS A O 1
ATOM 1656 N N . ASP A 1 200 ? 2.512 1.170 7.283 1.00 71.69 200 ASP A N 1
ATOM 1657 C CA . ASP A 1 200 ? 1.254 0.495 6.932 1.00 71.69 200 ASP A CA 1
ATOM 1658 C C . ASP A 1 200 ? 0.562 1.206 5.753 1.00 71.69 200 ASP A C 1
ATOM 1660 O O . ASP A 1 200 ? -0.524 1.774 5.847 1.00 71.69 200 ASP A O 1
ATOM 1664 N N . LEU A 1 201 ? 1.253 1.231 4.616 1.00 74.44 201 LEU A N 1
ATOM 1665 C CA . LEU A 1 201 ? 0.755 1.678 3.330 1.00 74.44 201 LEU A CA 1
ATOM 1666 C C . LEU A 1 201 ? 0.134 0.473 2.621 1.00 74.44 201 LEU A C 1
ATOM 1668 O O . LEU A 1 201 ? 0.695 -0.624 2.631 1.00 74.44 201 LEU A O 1
ATOM 1672 N N . GLY A 1 202 ? -1.017 0.678 1.976 1.00 80.88 202 GLY A N 1
ATOM 1673 C CA . GLY A 1 202 ? -1.614 -0.349 1.123 1.00 80.88 202 GLY A CA 1
ATOM 1674 C C . GLY A 1 202 ? -0.627 -0.819 0.049 1.00 80.88 202 GLY A C 1
ATOM 1675 O O . GLY A 1 202 ? 0.182 -0.029 -0.440 1.00 80.88 202 GLY A O 1
ATOM 1676 N N . TYR A 1 203 ? -0.706 -2.095 -0.335 1.00 83.06 203 TYR A N 1
ATOM 1677 C CA . TYR A 1 203 ? 0.227 -2.728 -1.279 1.00 83.06 203 TYR A CA 1
ATOM 1678 C C . TYR A 1 203 ? 0.380 -1.945 -2.596 1.00 83.06 203 TYR A C 1
ATOM 1680 O O . TYR A 1 203 ? 1.488 -1.839 -3.109 1.00 83.06 203 TYR A O 1
ATOM 1688 N N . MET A 1 204 ? -0.687 -1.297 -3.080 1.00 82.44 204 MET A N 1
ATOM 1689 C CA . MET A 1 204 ? -0.633 -0.442 -4.272 1.00 82.44 204 MET A CA 1
ATOM 1690 C C . MET A 1 204 ? 0.351 0.720 -4.118 1.00 82.44 204 MET A C 1
ATOM 1692 O O . MET A 1 204 ? 1.163 0.958 -5.002 1.00 82.44 204 MET A O 1
ATOM 1696 N N . ARG A 1 205 ? 0.346 1.414 -2.973 1.00 86.12 205 ARG A N 1
ATOM 1697 C CA . ARG A 1 205 ? 1.284 2.522 -2.721 1.00 86.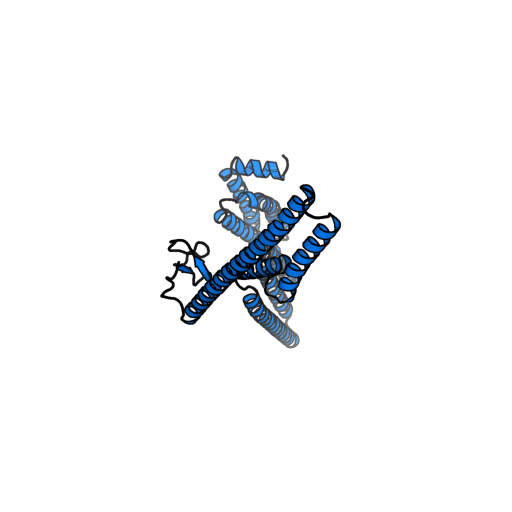12 205 ARG A CA 1
ATOM 1698 C C . ARG A 1 205 ? 2.730 2.038 -2.641 1.00 86.12 205 ARG A C 1
ATOM 1700 O O . ARG A 1 205 ? 3.625 2.793 -2.994 1.00 86.12 205 ARG A O 1
ATOM 1707 N N . ARG A 1 206 ? 2.960 0.797 -2.196 1.00 89.69 206 ARG A N 1
ATOM 1708 C CA . ARG A 1 206 ? 4.300 0.191 -2.170 1.00 89.69 206 ARG A CA 1
ATOM 1709 C C . ARG A 1 206 ? 4.801 -0.123 -3.577 1.00 89.69 206 ARG A C 1
ATOM 1711 O O . ARG A 1 206 ? 5.939 0.205 -3.879 1.00 89.69 206 ARG A O 1
ATOM 1718 N N . ILE A 1 207 ? 3.949 -0.698 -4.428 1.00 87.38 207 ILE A N 1
ATOM 1719 C CA . ILE A 1 207 ? 4.290 -1.001 -5.827 1.00 87.38 207 ILE A CA 1
ATOM 1720 C C . ILE A 1 207 ? 4.558 0.299 -6.591 1.00 87.38 207 ILE A C 1
ATOM 1722 O O . ILE A 1 207 ? 5.661 0.492 -7.089 1.00 87.38 207 ILE A O 1
ATOM 1726 N N . PHE A 1 208 ? 3.599 1.230 -6.604 1.00 88.75 208 PHE A N 1
ATOM 1727 C CA . PHE A 1 208 ? 3.760 2.500 -7.317 1.00 88.75 208 PHE A CA 1
ATOM 1728 C C . PHE A 1 208 ? 4.896 3.351 -6.752 1.00 88.75 208 PHE A C 1
ATOM 1730 O O . PHE A 1 208 ? 5.692 3.878 -7.517 1.00 88.75 208 PHE A O 1
ATOM 1737 N N . GLY A 1 209 ? 5.014 3.457 -5.426 1.00 90.38 209 GLY A N 1
ATOM 1738 C CA . GLY A 1 209 ? 6.084 4.228 -4.795 1.00 90.38 209 GLY A CA 1
ATOM 1739 C C . GLY A 1 209 ? 7.474 3.628 -5.016 1.00 90.38 209 GLY A C 1
ATOM 1740 O O . GLY A 1 209 ? 8.440 4.380 -5.121 1.00 90.38 209 GLY A O 1
ATOM 1741 N N . GLY A 1 210 ? 7.582 2.299 -5.101 1.00 91.75 210 GLY A N 1
ATOM 1742 C CA . GLY A 1 210 ? 8.843 1.620 -5.386 1.00 91.75 210 GLY A CA 1
ATOM 1743 C C . GLY A 1 210 ? 9.260 1.764 -6.844 1.00 91.75 210 GLY A C 1
ATOM 1744 O O . GLY A 1 210 ? 10.392 2.152 -7.112 1.00 91.75 210 GLY A O 1
ATOM 1745 N N . VAL A 1 211 ? 8.338 1.527 -7.781 1.00 91.88 211 VAL A N 1
ATOM 1746 C CA . VAL A 1 211 ? 8.630 1.643 -9.216 1.00 91.88 211 VAL A CA 1
ATOM 1747 C C . VAL A 1 211 ? 8.868 3.098 -9.622 1.00 91.88 211 VAL A C 1
ATOM 1749 O O . VAL A 1 211 ? 9.870 3.386 -10.266 1.00 91.88 211 VAL A O 1
ATOM 1752 N N . PHE A 1 212 ? 8.016 4.036 -9.195 1.00 91.88 212 PHE A N 1
ATOM 1753 C CA . PHE A 1 212 ? 8.208 5.461 -9.485 1.00 91.88 212 PHE A CA 1
ATOM 1754 C C . PHE A 1 212 ? 9.479 6.011 -8.828 1.00 91.88 212 PHE A C 1
ATOM 1756 O O . PHE A 1 212 ? 10.238 6.727 -9.471 1.00 91.88 212 PHE A O 1
ATOM 1763 N N . GLY A 1 213 ? 9.748 5.635 -7.571 1.00 92.25 213 GLY A N 1
ATOM 1764 C CA . GLY A 1 213 ? 10.997 5.996 -6.899 1.00 92.25 213 GLY A CA 1
ATOM 1765 C C . GLY A 1 213 ? 12.222 5.453 -7.636 1.00 92.25 213 GLY A C 1
ATOM 1766 O O . GLY A 1 213 ? 13.184 6.185 -7.829 1.00 92.25 213 GLY A O 1
ATOM 1767 N N . GLY A 1 214 ? 12.158 4.206 -8.115 1.00 92.38 214 GLY A N 1
ATOM 1768 C CA . GLY A 1 214 ? 13.226 3.595 -8.903 1.00 92.38 214 GLY A CA 1
ATOM 1769 C C . GLY A 1 214 ? 13.453 4.305 -10.236 1.00 92.38 214 GLY A C 1
ATOM 1770 O O . GLY A 1 214 ? 14.597 4.544 -10.600 1.00 92.38 214 GLY A O 1
ATOM 1771 N N . LEU A 1 215 ? 12.383 4.705 -10.933 1.00 93.50 215 LEU A N 1
ATOM 1772 C CA . LEU A 1 215 ? 12.479 5.485 -12.172 1.00 93.50 215 LEU A CA 1
ATOM 1773 C C . LEU A 1 215 ? 13.143 6.842 -11.961 1.00 93.50 215 LEU A C 1
ATOM 1775 O O . LEU A 1 215 ? 14.020 7.211 -12.735 1.00 93.50 215 LEU A O 1
ATOM 1779 N N . VAL A 1 216 ? 12.756 7.559 -10.903 1.00 93.25 216 VAL A N 1
ATOM 1780 C CA . VAL A 1 216 ? 13.395 8.827 -10.535 1.00 93.25 216 VAL A CA 1
ATOM 1781 C C . VAL A 1 216 ? 14.882 8.605 -10.266 1.00 93.25 216 VAL A C 1
ATOM 1783 O O . VAL A 1 216 ? 15.699 9.356 -10.790 1.00 93.25 216 VAL A O 1
ATOM 1786 N N . CYS A 1 217 ? 15.239 7.547 -9.531 1.00 92.38 217 CYS A N 1
ATOM 1787 C CA . CYS A 1 217 ? 16.639 7.231 -9.273 1.00 92.38 217 CYS A CA 1
ATOM 1788 C C . CYS A 1 217 ? 17.418 6.899 -10.553 1.00 92.38 217 CYS A C 1
ATOM 1790 O O . CYS A 1 217 ? 18.490 7.437 -10.791 1.00 92.38 217 CYS A O 1
ATOM 1792 N N . PHE A 1 218 ? 16.874 6.059 -11.435 1.00 91.62 218 PHE A N 1
ATOM 1793 C CA . PHE A 1 218 ? 17.543 5.749 -12.700 1.00 91.62 218 PHE A CA 1
ATOM 1794 C C . PHE A 1 218 ? 17.698 6.970 -13.606 1.00 91.62 218 PHE A C 1
ATOM 1796 O O . PHE A 1 218 ? 18.706 7.079 -14.294 1.00 91.62 218 PHE A O 1
ATOM 1803 N N . PHE A 1 219 ? 16.738 7.893 -13.593 1.00 91.38 219 PHE A N 1
ATOM 1804 C CA . PHE A 1 219 ? 16.844 9.149 -14.328 1.00 91.38 219 PHE A CA 1
ATOM 1805 C C . PHE A 1 219 ? 17.970 10.041 -13.786 1.00 91.38 219 PHE A C 1
ATOM 1807 O O . PHE A 1 219 ? 18.761 10.570 -14.559 1.00 91.38 219 PHE A O 1
ATOM 1814 N N . PHE A 1 220 ? 18.090 10.186 -12.466 1.00 90.81 220 PHE A N 1
ATOM 1815 C CA . PHE A 1 220 ? 19.181 10.953 -11.856 1.00 90.81 220 PHE A CA 1
ATOM 1816 C C . PHE A 1 220 ? 20.548 10.302 -12.065 1.00 90.81 220 PHE A C 1
ATOM 1818 O O . PHE A 1 220 ? 21.520 11.025 -12.279 1.00 90.81 220 PHE A O 1
ATOM 1825 N N . ILE A 1 221 ? 20.627 8.970 -12.058 1.00 89.12 221 ILE A N 1
ATOM 1826 C CA . ILE A 1 221 ? 21.834 8.243 -12.467 1.00 89.12 221 ILE A CA 1
ATOM 1827 C C . ILE A 1 221 ? 22.164 8.596 -13.921 1.00 89.12 221 ILE A C 1
ATOM 1829 O O . ILE A 1 221 ? 23.274 9.026 -14.201 1.00 89.12 221 ILE A O 1
ATOM 1833 N N . ASP A 1 222 ? 21.203 8.505 -14.839 1.00 89.88 222 ASP A N 1
ATOM 1834 C CA . ASP A 1 222 ? 21.416 8.839 -16.254 1.00 89.88 222 ASP A CA 1
ATOM 1835 C C . ASP A 1 222 ? 21.915 10.290 -16.433 1.00 89.88 222 ASP A C 1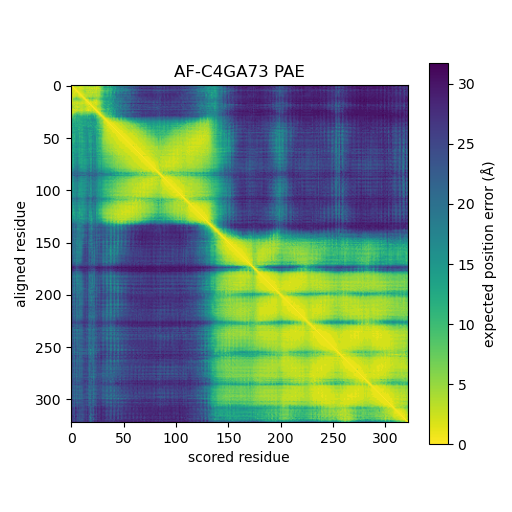
ATOM 1837 O O . ASP A 1 222 ? 22.876 10.540 -17.162 1.00 89.88 222 ASP A O 1
ATOM 1841 N N . LEU A 1 223 ? 21.364 11.246 -15.670 1.00 87.88 223 LEU A N 1
ATOM 1842 C CA . LEU A 1 223 ? 21.849 12.632 -15.634 1.00 87.88 223 LEU A CA 1
ATOM 1843 C C . LEU A 1 223 ? 23.310 12.755 -15.178 1.00 87.88 223 LEU A C 1
ATOM 1845 O O . LEU A 1 223 ? 24.045 13.570 -15.732 1.00 87.88 223 LEU A O 1
ATOM 1849 N N . GLN A 1 224 ? 23.739 11.971 -14.186 1.00 86.88 224 GLN A N 1
ATOM 1850 C CA . GLN A 1 224 ? 25.107 12.024 -13.648 1.00 86.88 224 GLN A CA 1
ATOM 1851 C C . GLN A 1 224 ? 26.160 11.613 -14.676 1.00 86.88 224 GLN A C 1
ATOM 1853 O O . GLN A 1 224 ? 27.281 12.117 -14.637 1.00 86.88 224 GLN A O 1
ATOM 1858 N N . TYR A 1 225 ? 25.805 10.709 -15.588 1.00 84.12 225 TYR A N 1
ATOM 1859 C CA . TYR A 1 225 ? 26.747 10.155 -16.555 1.00 84.12 225 TYR A CA 1
ATOM 1860 C C . TYR A 1 225 ? 26.725 10.868 -17.911 1.00 84.12 225 TYR A C 1
ATOM 1862 O O . TYR A 1 225 ? 27.597 10.599 -18.725 1.00 84.12 225 TYR A O 1
ATOM 1870 N N . GLY A 1 226 ? 25.822 11.829 -18.134 1.00 81.69 226 GLY A N 1
ATOM 1871 C CA . GLY A 1 226 ? 25.766 12.600 -19.383 1.00 81.69 226 GLY A CA 1
ATOM 1872 C C . GLY A 1 226 ? 24.521 12.349 -20.232 1.00 81.69 226 GLY A C 1
ATOM 1873 O O . GLY A 1 226 ? 24.531 12.686 -21.412 1.00 81.69 226 GLY A O 1
ATOM 1874 N N . LEU A 1 227 ? 23.450 11.816 -19.628 1.00 80.19 227 LEU A N 1
ATOM 1875 C CA . LEU A 1 227 ? 22.129 11.659 -20.243 1.00 80.19 227 LEU A CA 1
ATOM 1876 C C . LEU A 1 227 ? 22.198 10.785 -21.503 1.00 80.19 227 LEU A C 1
ATOM 1878 O O . LEU A 1 227 ? 21.723 11.155 -22.575 1.00 80.19 227 LEU A O 1
ATOM 1882 N N . PHE A 1 228 ? 22.786 9.598 -21.347 1.00 77.75 228 PHE A N 1
ATOM 1883 C CA . PHE A 1 228 ? 22.967 8.607 -22.412 1.00 77.75 228 PHE A CA 1
ATOM 1884 C C . PHE A 1 228 ? 21.663 7.918 -22.828 1.00 77.75 228 PHE A C 1
ATOM 1886 O O . PHE A 1 228 ? 21.706 6.937 -23.560 1.00 77.75 228 PHE A O 1
ATOM 1893 N N . GLN A 1 229 ? 20.508 8.412 -22.369 1.00 85.06 229 GLN A N 1
ATOM 1894 C CA . GLN A 1 229 ? 19.172 7.954 -22.756 1.00 85.06 229 GLN A CA 1
ATOM 1895 C C . GLN A 1 229 ? 18.815 6.543 -22.271 1.00 85.06 229 GLN A C 1
ATOM 1897 O O . GLN A 1 229 ? 17.806 5.966 -22.687 1.00 85.06 229 GLN A O 1
ATOM 1902 N N . TRP A 1 230 ? 19.588 5.973 -21.345 1.00 86.62 230 TRP A N 1
ATOM 1903 C CA . TRP A 1 230 ? 19.340 4.620 -20.834 1.00 86.62 230 TRP A CA 1
ATOM 1904 C C . TRP A 1 230 ? 18.068 4.558 -19.988 1.00 86.62 230 TRP A C 1
ATOM 1906 O O . TRP A 1 230 ? 17.356 3.549 -19.989 1.00 86.62 230 TRP A O 1
ATOM 1916 N N . SER A 1 231 ? 17.754 5.647 -19.279 1.00 90.38 231 SER A N 1
ATOM 1917 C CA . SER A 1 231 ? 16.561 5.727 -18.436 1.00 90.38 231 SER A CA 1
ATOM 1918 C C . SER A 1 231 ? 15.267 5.632 -19.252 1.00 90.38 231 SER A C 1
ATOM 1920 O O . SER A 1 231 ? 14.350 4.902 -18.866 1.00 90.38 231 SER A O 1
ATOM 1922 N N . PHE A 1 232 ? 15.208 6.308 -20.398 1.00 90.12 232 PHE A N 1
ATOM 1923 C CA . PHE A 1 232 ? 14.051 6.299 -21.293 1.00 90.12 232 PHE A CA 1
ATOM 1924 C C . PHE A 1 232 ? 14.029 5.074 -22.210 1.00 90.12 232 PHE A C 1
ATOM 1926 O O . PHE A 1 232 ? 12.957 4.512 -22.421 1.00 90.12 232 PHE A O 1
ATOM 1933 N N . SER A 1 233 ? 15.192 4.621 -22.691 1.00 91.50 233 SER A N 1
ATOM 1934 C CA . SER A 1 233 ? 15.291 3.468 -23.597 1.00 91.50 233 SER A CA 1
ATOM 1935 C C . SER A 1 233 ? 15.011 2.136 -22.904 1.00 91.50 233 SER A C 1
ATOM 1937 O O . SER A 1 233 ? 14.404 1.259 -23.507 1.00 91.50 233 SER A O 1
ATOM 1939 N N . TYR A 1 234 ? 15.415 1.978 -21.637 1.00 91.69 234 TYR A N 1
ATOM 1940 C CA . TYR A 1 234 ? 15.329 0.695 -20.929 1.00 91.69 234 TYR A CA 1
ATOM 1941 C C . TYR A 1 234 ? 14.514 0.781 -19.641 1.00 91.69 234 TYR A C 1
ATOM 1943 O O . TYR A 1 234 ? 13.533 0.052 -19.472 1.00 91.69 234 TYR A O 1
ATOM 1951 N N . SER A 1 235 ? 14.895 1.669 -18.720 1.00 93.00 235 SER A N 1
ATOM 1952 C CA . SER A 1 235 ? 14.334 1.668 -17.362 1.00 93.00 235 SER A CA 1
ATOM 1953 C C . SER A 1 235 ? 12.834 1.967 -17.342 1.00 93.00 235 SER A C 1
ATOM 1955 O O . SER A 1 235 ? 12.088 1.289 -16.632 1.00 93.00 235 SER A O 1
ATOM 1957 N N . TYR A 1 236 ? 12.374 2.942 -18.133 1.00 94.12 236 TYR A N 1
ATOM 1958 C CA . TYR A 1 236 ? 10.961 3.312 -18.214 1.00 94.12 236 TYR A CA 1
ATOM 1959 C C . TYR A 1 236 ? 10.071 2.202 -18.806 1.00 94.12 236 TYR A C 1
ATOM 1961 O O . TYR A 1 236 ? 9.151 1.766 -18.102 1.00 94.12 236 TYR A O 1
ATOM 1969 N N . PRO A 1 237 ? 10.345 1.660 -20.010 1.00 94.69 237 PRO A N 1
ATOM 1970 C CA . PRO A 1 237 ? 9.587 0.532 -20.553 1.00 94.69 237 PRO A CA 1
ATOM 1971 C C . PRO A 1 237 ? 9.554 -0.684 -19.616 1.00 94.69 237 PRO A C 1
ATOM 1973 O O . PRO A 1 237 ? 8.492 -1.264 -19.383 1.00 94.69 237 PRO A O 1
ATOM 1976 N N . ILE A 1 238 ? 10.691 -1.042 -19.003 1.00 94.31 238 ILE A N 1
ATOM 1977 C CA . ILE A 1 238 ? 10.771 -2.164 -18.052 1.00 94.31 238 ILE A CA 1
ATOM 1978 C C . ILE A 1 238 ? 9.888 -1.909 -16.827 1.00 94.31 238 ILE A C 1
ATOM 1980 O O . ILE A 1 238 ? 9.185 -2.812 -16.371 1.00 94.31 238 ILE A O 1
ATOM 1984 N N . ALA A 1 239 ? 9.879 -0.688 -16.293 1.00 94.81 239 ALA A N 1
ATOM 1985 C CA . ALA A 1 239 ? 9.033 -0.329 -15.161 1.00 94.81 239 ALA A CA 1
ATOM 1986 C C . ALA A 1 239 ? 7.536 -0.467 -15.472 1.00 94.81 239 ALA A C 1
ATOM 1988 O O . ALA A 1 239 ? 6.791 -0.992 -14.640 1.00 94.81 239 ALA A O 1
ATOM 1989 N N . VAL A 1 240 ? 7.101 -0.052 -16.668 1.00 95.56 240 VAL A N 1
ATOM 1990 C CA . VAL A 1 240 ? 5.717 -0.249 -17.135 1.00 95.56 240 VAL A CA 1
ATOM 1991 C C . VAL A 1 240 ? 5.371 -1.741 -17.150 1.00 95.56 240 VAL A C 1
ATOM 1993 O O . VAL A 1 240 ? 4.366 -2.146 -16.559 1.00 95.56 240 VAL A O 1
ATOM 1996 N N . LEU A 1 241 ? 6.241 -2.576 -17.727 1.00 95.50 241 LEU A N 1
ATOM 1997 C CA . LEU A 1 241 ? 6.045 -4.029 -17.798 1.00 95.50 241 LEU A CA 1
ATOM 1998 C C . LEU A 1 241 ? 6.022 -4.700 -16.417 1.00 95.50 241 LEU A C 1
ATOM 2000 O O . LEU A 1 241 ? 5.214 -5.599 -16.177 1.00 95.50 241 LEU A O 1
ATOM 2004 N N . LEU A 1 242 ? 6.864 -4.255 -15.482 1.00 94.44 242 LEU A N 1
ATOM 2005 C CA . LEU A 1 242 ? 6.881 -4.775 -14.112 1.00 94.44 242 LEU A CA 1
ATOM 2006 C C . LEU A 1 242 ? 5.598 -4.438 -13.346 1.00 94.44 242 LEU A C 1
ATOM 2008 O O . LEU A 1 242 ? 5.101 -5.280 -12.586 1.00 94.44 242 LEU A O 1
ATOM 2012 N N . ILE A 1 243 ? 5.050 -3.232 -13.533 1.00 94.06 243 ILE A N 1
ATOM 2013 C CA . ILE A 1 243 ? 3.762 -2.860 -12.935 1.00 94.06 243 ILE A CA 1
ATOM 2014 C C . ILE A 1 243 ? 2.652 -3.732 -13.526 1.00 94.06 243 ILE A C 1
ATOM 2016 O O . ILE A 1 243 ? 1.872 -4.295 -12.758 1.00 94.06 243 ILE A O 1
ATOM 2020 N N . GLU A 1 244 ? 2.611 -3.911 -14.846 1.00 94.81 244 GLU A N 1
ATOM 2021 C CA . GLU A 1 244 ? 1.612 -4.768 -15.497 1.00 94.81 244 GLU A CA 1
ATOM 2022 C C . GLU A 1 244 ? 1.679 -6.220 -15.020 1.00 94.81 244 GLU A C 1
ATOM 2024 O O . GLU A 1 244 ? 0.667 -6.800 -14.619 1.00 94.81 244 GLU A O 1
ATOM 2029 N N . LEU A 1 245 ? 2.879 -6.802 -14.965 1.00 94.62 245 LEU A N 1
ATOM 2030 C CA . LEU A 1 245 ? 3.070 -8.153 -14.444 1.00 94.62 245 LEU A CA 1
ATOM 2031 C C . LEU A 1 245 ? 2.586 -8.263 -12.990 1.00 94.62 245 LEU A C 1
ATOM 2033 O O . LEU A 1 245 ? 1.902 -9.221 -12.621 1.00 94.62 245 LEU A O 1
ATOM 2037 N N . SER A 1 246 ? 2.891 -7.261 -12.164 1.00 92.69 246 SER A N 1
ATOM 2038 C CA . SER A 1 246 ? 2.436 -7.206 -10.772 1.00 92.69 246 SER A CA 1
ATOM 2039 C C . SER A 1 246 ? 0.910 -7.119 -10.669 1.00 92.69 246 SER A C 1
ATOM 2041 O O . SER A 1 246 ? 0.312 -7.782 -9.819 1.00 92.69 246 SER A O 1
ATOM 2043 N N . LEU A 1 247 ? 0.266 -6.332 -11.536 1.00 92.69 247 LEU A N 1
ATOM 2044 C CA . LEU A 1 247 ? -1.191 -6.208 -11.600 1.00 92.69 247 LEU A CA 1
ATOM 2045 C C . LEU A 1 247 ? -1.853 -7.513 -12.037 1.00 92.69 247 LEU A C 1
ATOM 2047 O O . LEU A 1 247 ? -2.828 -7.922 -11.409 1.00 92.69 247 LEU A O 1
ATOM 2051 N N . LEU A 1 248 ? -1.304 -8.207 -13.035 1.00 93.19 248 LEU A N 1
ATOM 2052 C CA . LEU A 1 248 ? -1.780 -9.529 -13.443 1.00 93.19 248 LEU A CA 1
ATOM 2053 C C . LEU A 1 248 ? -1.710 -10.537 -12.291 1.00 93.19 248 LEU A C 1
ATOM 2055 O O . LEU A 1 248 ? -2.693 -11.230 -12.015 1.00 93.19 248 LEU A O 1
ATOM 2059 N N . ILE A 1 249 ? -0.585 -10.583 -11.570 1.00 93.62 249 ILE A N 1
ATOM 2060 C CA . ILE A 1 249 ? -0.430 -11.445 -10.388 1.00 93.62 249 ILE A CA 1
ATOM 2061 C C . ILE A 1 249 ? -1.473 -11.081 -9.325 1.00 93.62 249 ILE A C 1
ATOM 2063 O O . ILE A 1 249 ? -2.130 -11.964 -8.770 1.00 93.62 249 ILE A O 1
ATOM 2067 N N . LEU A 1 250 ? -1.675 -9.789 -9.057 1.00 91.12 250 LEU A N 1
ATOM 2068 C CA . LEU A 1 250 ? -2.671 -9.317 -8.095 1.00 91.12 250 LEU A CA 1
ATOM 2069 C C . LEU A 1 250 ? -4.099 -9.678 -8.509 1.00 91.12 250 LEU A C 1
ATOM 2071 O O . LEU A 1 250 ? -4.872 -10.108 -7.656 1.00 91.12 250 LEU A O 1
ATOM 2075 N N . MET A 1 251 ? -4.452 -9.563 -9.789 1.00 90.56 251 MET A N 1
ATOM 2076 C CA . MET A 1 251 ? -5.760 -9.978 -10.303 1.00 90.56 251 MET A CA 1
ATOM 2077 C C . MET A 1 251 ? -5.959 -11.491 -10.192 1.00 90.56 251 MET A C 1
ATOM 2079 O O . MET A 1 251 ? -7.059 -11.937 -9.865 1.00 90.56 251 MET A O 1
ATOM 2083 N N . LEU A 1 252 ? -4.902 -12.281 -10.399 1.00 90.81 252 LEU A N 1
ATOM 2084 C CA . LEU A 1 252 ? -4.951 -13.736 -10.271 1.00 90.81 252 LEU A CA 1
ATOM 2085 C C . LEU A 1 252 ? -5.140 -14.172 -8.810 1.00 90.81 252 LEU A C 1
ATOM 2087 O O . LEU A 1 252 ? -5.998 -15.007 -8.509 1.00 90.81 252 LEU A O 1
ATOM 2091 N N . VAL A 1 253 ? -4.373 -13.575 -7.892 1.00 91.75 253 VAL A N 1
ATOM 2092 C CA . VAL A 1 253 ? -4.459 -13.843 -6.447 1.00 91.75 253 VAL A CA 1
ATOM 2093 C C . VAL A 1 253 ? -5.787 -13.335 -5.881 1.00 91.75 253 VAL A C 1
ATOM 2095 O O . VAL A 1 253 ? -6.476 -14.052 -5.156 1.00 91.75 253 VAL A O 1
ATOM 2098 N N . ASN A 1 254 ? -6.190 -12.119 -6.249 1.00 87.38 254 ASN A N 1
ATOM 2099 C CA . ASN A 1 254 ? -7.420 -11.466 -5.806 1.00 87.38 254 ASN A CA 1
ATOM 2100 C C . ASN A 1 254 ? -8.554 -11.598 -6.840 1.00 87.38 254 ASN A C 1
ATOM 2102 O O . ASN A 1 254 ? -9.318 -10.666 -7.095 1.00 87.38 254 ASN A O 1
ATOM 2106 N N . ARG A 1 255 ? -8.708 -12.806 -7.390 1.00 83.19 255 ARG A N 1
ATOM 2107 C CA . ARG A 1 255 ? -9.717 -13.190 -8.397 1.00 83.19 255 ARG A CA 1
ATOM 2108 C C . ARG A 1 255 ? -11.173 -12.884 -8.031 1.00 83.19 255 ARG A C 1
ATOM 2110 O O . ARG A 1 255 ? -12.033 -12.914 -8.903 1.00 83.19 255 ARG A O 1
ATOM 2117 N N . ARG A 1 256 ? -11.485 -12.611 -6.759 1.00 82.44 256 ARG A N 1
ATOM 2118 C CA . ARG A 1 256 ? -12.838 -12.224 -6.322 1.00 82.44 256 ARG A CA 1
ATOM 2119 C C . ARG A 1 256 ? -13.129 -10.741 -6.556 1.00 82.44 256 ARG A C 1
ATOM 2121 O O . ARG A 1 256 ? -14.238 -10.421 -6.959 1.00 82.44 256 ARG A O 1
ATOM 2128 N N . ASN A 1 257 ? -12.140 -9.875 -6.336 1.00 82.44 257 ASN A N 1
ATOM 2129 C CA . ASN A 1 257 ? -12.280 -8.417 -6.393 1.00 82.44 257 ASN A CA 1
ATOM 2130 C C . ASN A 1 257 ? -11.384 -7.819 -7.492 1.00 82.44 257 ASN A C 1
ATOM 2132 O O . ASN A 1 257 ? -10.840 -6.725 -7.334 1.00 82.44 257 ASN A O 1
ATOM 2136 N N . TRP A 1 258 ? -11.206 -8.547 -8.600 1.00 86.50 258 TRP A N 1
ATOM 2137 C CA . TRP A 1 258 ? -10.333 -8.136 -9.702 1.00 86.50 258 TRP A CA 1
ATOM 2138 C C . TRP A 1 258 ? -10.799 -6.823 -10.366 1.00 86.50 258 TRP A C 1
ATOM 2140 O O . TRP A 1 258 ? -9.985 -6.058 -10.875 1.00 86.50 258 TRP A O 1
ATOM 2150 N N . GLU A 1 259 ? -12.094 -6.506 -10.265 1.00 85.19 259 GLU A N 1
ATOM 2151 C CA . GLU A 1 259 ? -12.715 -5.255 -10.724 1.00 85.19 259 GLU A CA 1
ATOM 2152 C C . GLU A 1 259 ? -12.036 -3.991 -10.171 1.00 85.19 259 GLU A C 1
ATOM 2154 O O . GLU A 1 259 ? -11.970 -2.966 -10.846 1.00 85.19 259 GLU A O 1
ATOM 2159 N N . SER A 1 260 ? -11.461 -4.068 -8.965 1.00 86.00 260 SER A N 1
ATOM 2160 C CA . SER A 1 260 ? -10.789 -2.930 -8.325 1.00 86.00 260 SER A CA 1
ATOM 2161 C C . SER A 1 260 ? -9.532 -2.478 -9.074 1.00 86.00 260 SER A C 1
ATOM 2163 O O . SER A 1 260 ? -9.102 -1.339 -8.896 1.00 86.00 260 SER A O 1
ATOM 2165 N N . TYR A 1 261 ? -8.948 -3.345 -9.907 1.00 89.25 261 TYR A N 1
ATOM 2166 C CA . TYR A 1 261 ? -7.716 -3.063 -10.645 1.00 89.25 261 TYR A CA 1
ATOM 2167 C C . TYR A 1 261 ? -7.957 -2.495 -12.048 1.00 89.25 261 TYR A C 1
ATOM 2169 O O . TYR A 1 261 ? -7.011 -1.979 -12.639 1.00 89.25 261 TYR A O 1
ATOM 2177 N N . LEU A 1 262 ? -9.197 -2.510 -12.560 1.00 89.88 262 LEU A N 1
ATOM 2178 C CA . LEU A 1 262 ? -9.517 -1.980 -13.896 1.00 89.88 262 LEU A CA 1
ATOM 2179 C C . LEU A 1 262 ? -9.121 -0.508 -14.045 1.00 89.88 262 LEU A C 1
ATOM 2181 O O . LEU A 1 262 ? -8.576 -0.118 -15.070 1.00 89.88 262 LEU A O 1
ATOM 2185 N N . ILE A 1 263 ? -9.334 0.306 -13.007 1.00 89.56 263 ILE A N 1
ATOM 2186 C CA . ILE A 1 263 ? -8.941 1.723 -13.031 1.00 89.56 263 ILE A CA 1
ATOM 2187 C C . ILE A 1 263 ? -7.430 1.898 -13.199 1.00 89.56 263 ILE A C 1
ATOM 2189 O O . ILE A 1 263 ? -6.973 2.832 -13.849 1.00 89.56 263 ILE A O 1
ATOM 2193 N N . VAL A 1 264 ? -6.654 0.980 -12.627 1.00 90.88 264 VAL A N 1
ATOM 2194 C CA . VAL A 1 264 ? -5.200 1.022 -12.700 1.00 90.88 264 VAL A CA 1
ATOM 2195 C C . VAL A 1 264 ? -4.724 0.533 -14.061 1.00 90.88 264 VAL A C 1
ATOM 2197 O O . VAL A 1 264 ? -3.832 1.153 -14.616 1.00 90.88 264 VAL A O 1
ATOM 2200 N N . GLN A 1 265 ? -5.367 -0.477 -14.654 1.00 92.75 265 GLN A N 1
ATOM 2201 C CA . GLN A 1 265 ? -5.091 -0.868 -16.043 1.00 92.75 265 GLN A CA 1
ATOM 2202 C C . GLN A 1 265 ? -5.355 0.276 -17.026 1.00 92.75 265 GLN A C 1
ATOM 2204 O O . GLN A 1 265 ? -4.543 0.526 -17.907 1.00 92.75 265 GLN A O 1
ATOM 2209 N N . ILE A 1 266 ? -6.448 1.025 -16.844 1.00 93.12 266 ILE A N 1
ATOM 2210 C CA . ILE A 1 266 ? -6.737 2.204 -17.676 1.00 93.12 266 ILE A CA 1
ATOM 2211 C C . ILE A 1 266 ? -5.654 3.266 -17.510 1.00 93.12 266 ILE A C 1
ATOM 2213 O O . ILE A 1 266 ? -5.257 3.871 -18.497 1.00 93.12 266 ILE A O 1
ATOM 2217 N N . LEU A 1 267 ? -5.165 3.482 -16.284 1.00 93.25 267 LEU A N 1
ATOM 2218 C CA . LEU A 1 267 ? -4.049 4.392 -16.032 1.00 93.25 267 LEU A CA 1
ATOM 2219 C C . LEU A 1 267 ? -2.761 3.914 -16.716 1.00 93.25 267 LEU A C 1
ATOM 2221 O O . LEU A 1 267 ? -1.997 4.744 -17.188 1.00 93.25 267 LEU A O 1
ATOM 2225 N N . MET A 1 268 ? -2.520 2.607 -16.811 1.00 94.56 268 MET A N 1
ATOM 2226 C CA . MET A 1 268 ? -1.321 2.082 -17.464 1.00 94.56 268 MET A CA 1
ATOM 2227 C C . MET A 1 268 ? -1.314 2.280 -18.985 1.00 94.56 268 MET A C 1
ATOM 2229 O O . MET A 1 268 ? -0.233 2.371 -19.554 1.00 94.56 268 MET A O 1
ATOM 2233 N N . LEU A 1 269 ? -2.471 2.428 -19.643 1.00 96.12 269 LEU A N 1
ATOM 2234 C CA . LEU A 1 269 ? -2.544 2.688 -21.090 1.00 96.12 269 LEU A CA 1
ATOM 2235 C C . LEU A 1 269 ? -1.795 3.969 -21.519 1.00 96.12 269 LEU A C 1
ATOM 2237 O O . LEU A 1 269 ? -0.906 3.867 -22.367 1.00 96.12 269 LEU A O 1
ATOM 2241 N N . PRO A 1 270 ? -2.073 5.166 -20.957 1.00 96.12 270 PRO A N 1
ATOM 2242 C CA . PRO A 1 270 ? -1.314 6.365 -21.295 1.00 96.12 270 PRO A CA 1
ATOM 2243 C C . PRO A 1 270 ? 0.145 6.303 -20.821 1.00 96.12 270 PRO A C 1
ATOM 2245 O O . PRO A 1 270 ? 0.996 6.898 -21.472 1.00 96.12 270 PRO A O 1
ATOM 2248 N N . LEU A 1 271 ? 0.464 5.581 -19.735 1.00 94.62 271 LEU A N 1
ATOM 2249 C CA . LEU A 1 271 ? 1.862 5.365 -19.331 1.00 94.62 271 LEU A CA 1
ATOM 2250 C C . LEU A 1 271 ? 2.621 4.488 -20.342 1.00 94.62 271 LEU A C 1
ATOM 2252 O O . LEU A 1 271 ? 3.736 4.821 -20.718 1.00 94.62 271 LEU A O 1
ATOM 2256 N N . GLY A 1 272 ? 2.013 3.415 -20.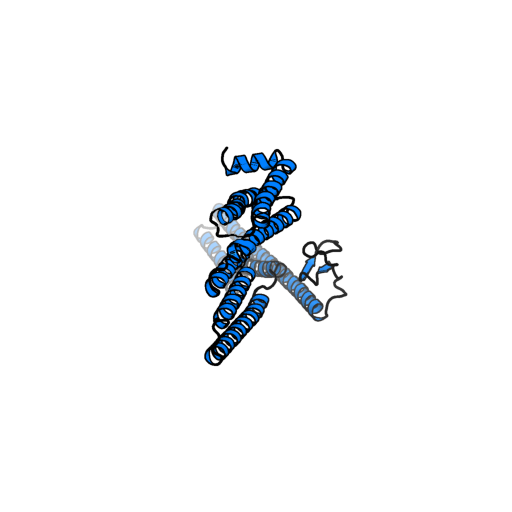849 1.00 94.75 272 GLY A N 1
ATOM 2257 C CA . GLY A 1 272 ? 2.596 2.611 -21.926 1.00 94.75 272 GLY A CA 1
ATOM 2258 C C . GLY A 1 272 ? 2.768 3.413 -23.218 1.00 94.75 272 GLY A C 1
ATOM 2259 O O . GLY A 1 272 ? 3.804 3.324 -23.868 1.00 94.75 272 GLY A O 1
ATOM 2260 N N . PHE A 1 273 ? 1.798 4.270 -23.553 1.00 95.44 273 PHE A N 1
ATOM 2261 C CA . PHE A 1 273 ? 1.903 5.190 -24.692 1.00 95.44 273 PHE A CA 1
ATOM 2262 C C . PHE A 1 273 ? 3.044 6.198 -24.545 1.00 95.44 273 PHE A C 1
ATOM 2264 O O . PHE A 1 273 ? 3.695 6.529 -25.534 1.00 95.44 273 PHE A O 1
ATOM 2271 N N . LEU A 1 274 ? 3.337 6.643 -23.322 1.00 95.00 274 LEU A N 1
ATOM 2272 C CA . LEU A 1 274 ? 4.445 7.558 -23.072 1.00 95.00 274 LEU A CA 1
ATOM 2273 C C . LEU A 1 274 ? 5.803 6.952 -23.470 1.00 95.00 274 LEU A C 1
ATOM 2275 O O . LEU A 1 274 ? 6.657 7.692 -23.951 1.00 95.00 274 LEU A O 1
ATOM 2279 N N . SER A 1 275 ? 5.978 5.626 -23.371 1.00 93.06 275 SER A N 1
ATOM 2280 C CA . SER A 1 275 ? 7.175 4.941 -23.891 1.00 93.06 275 SER A CA 1
ATOM 2281 C C . SER A 1 275 ? 7.366 5.199 -25.389 1.00 93.06 275 SER A C 1
ATOM 2283 O O . SER A 1 275 ? 8.465 5.524 -25.827 1.00 93.06 275 SER A O 1
ATOM 2285 N N . MET A 1 276 ? 6.285 5.134 -26.174 1.00 93.62 276 MET A N 1
ATOM 2286 C CA . MET A 1 276 ? 6.333 5.405 -27.615 1.00 93.62 276 MET A CA 1
ATOM 2287 C C . MET A 1 276 ? 6.607 6.883 -27.913 1.00 93.62 276 MET A C 1
ATOM 2289 O O . MET A 1 276 ? 7.336 7.219 -28.844 1.00 93.62 276 MET A O 1
ATOM 2293 N N . VAL A 1 277 ? 6.058 7.783 -27.094 1.00 95.06 277 VAL A N 1
ATOM 2294 C CA . VAL A 1 277 ? 6.333 9.221 -27.209 1.00 95.06 277 VAL A CA 1
ATOM 2295 C C . VAL A 1 277 ? 7.819 9.512 -26.981 1.00 95.06 277 VAL A C 1
ATOM 2297 O O . VAL A 1 277 ? 8.384 10.323 -27.709 1.00 95.06 277 VAL A O 1
ATOM 2300 N N . PHE A 1 278 ? 8.475 8.846 -26.024 1.00 92.62 278 PHE A N 1
ATOM 2301 C CA . PHE A 1 278 ? 9.917 9.009 -25.812 1.00 92.62 278 PHE A CA 1
ATOM 2302 C C . PHE A 1 278 ? 10.739 8.585 -27.029 1.00 92.62 278 PHE A C 1
ATOM 2304 O O . PHE A 1 278 ? 11.667 9.302 -27.403 1.00 92.62 278 PHE A O 1
ATOM 2311 N N . TYR A 1 279 ? 10.357 7.490 -27.684 1.00 92.88 279 TYR A N 1
ATOM 2312 C CA . TYR A 1 279 ? 10.975 7.067 -28.938 1.00 92.88 279 TYR A CA 1
ATOM 2313 C C . TYR A 1 279 ? 10.804 8.121 -30.045 1.00 92.88 279 TYR A C 1
ATOM 2315 O O . TYR A 1 279 ? 11.785 8.563 -30.636 1.00 92.88 279 TYR A O 1
ATOM 2323 N N . TRP A 1 280 ? 9.587 8.629 -30.268 1.00 93.69 280 TRP A N 1
ATOM 2324 C CA . TRP A 1 280 ? 9.346 9.661 -31.290 1.00 93.69 280 TRP A CA 1
ATOM 2325 C C . TRP A 1 280 ? 10.073 10.983 -31.036 1.00 93.69 280 TRP A C 1
ATOM 2327 O O . TRP A 1 280 ? 10.422 11.684 -31.984 1.00 93.69 280 TRP A O 1
ATOM 2337 N N . LEU A 1 281 ? 10.299 11.336 -29.771 1.00 92.88 281 LEU A N 1
ATOM 2338 C CA . LEU A 1 281 ? 11.065 12.522 -29.390 1.00 92.88 281 LEU A CA 1
ATOM 2339 C C . LEU A 1 281 ? 12.586 12.326 -29.519 1.00 92.88 281 LEU A C 1
ATOM 2341 O O . LEU A 1 281 ? 13.332 13.263 -29.242 1.00 92.88 281 LEU A O 1
ATOM 2345 N N . GLY A 1 282 ? 13.054 11.135 -29.913 1.00 89.38 282 GLY A N 1
ATOM 2346 C CA . GLY A 1 282 ? 14.478 10.797 -29.965 1.00 89.38 282 GLY A CA 1
ATOM 2347 C C . GLY A 1 282 ? 15.129 10.715 -28.581 1.00 89.38 282 GLY A C 1
ATOM 2348 O O . GLY A 1 282 ? 16.338 10.892 -28.465 1.00 89.38 282 GLY A O 1
ATOM 2349 N N . LEU A 1 283 ? 14.324 10.505 -27.530 1.00 87.88 283 LEU A N 1
ATOM 2350 C CA . LEU A 1 283 ? 14.794 10.287 -26.158 1.00 87.88 283 LEU A CA 1
ATOM 2351 C C . LEU A 1 283 ? 15.038 8.807 -25.857 1.00 87.88 283 LEU A C 1
ATOM 2353 O O . LEU A 1 283 ? 15.682 8.510 -24.858 1.00 87.88 283 LEU A O 1
ATOM 2357 N N . ALA A 1 284 ? 14.488 7.901 -26.667 1.00 88.25 284 ALA A N 1
ATOM 2358 C CA . ALA A 1 284 ? 14.719 6.468 -26.576 1.00 88.25 284 ALA A CA 1
ATOM 2359 C C . ALA A 1 284 ? 15.247 5.935 -27.913 1.00 88.25 284 ALA A C 1
ATOM 2361 O O . ALA A 1 284 ? 14.698 6.266 -28.963 1.00 88.25 284 ALA A O 1
ATOM 2362 N N . GLU A 1 285 ? 16.286 5.103 -27.862 1.00 85.94 285 GLU A N 1
ATOM 2363 C CA . GLU A 1 285 ? 16.927 4.528 -29.055 1.00 85.94 285 GLU A CA 1
ATOM 2364 C C . GLU A 1 285 ? 16.250 3.218 -29.497 1.00 85.94 285 GLU A C 1
ATOM 2366 O O . GLU A 1 285 ? 16.140 2.933 -30.688 1.00 85.94 285 GLU A O 1
ATOM 2371 N N . GLU A 1 286 ? 15.751 2.436 -28.536 1.00 84.75 286 GLU A N 1
ATOM 2372 C CA . GLU A 1 286 ? 15.201 1.097 -28.766 1.00 84.75 286 GLU A CA 1
ATOM 2373 C C . GLU A 1 286 ? 13.689 1.127 -29.055 1.00 84.75 286 GLU A C 1
ATOM 2375 O O . GLU A 1 286 ? 12.853 1.346 -28.167 1.00 84.75 286 GLU A O 1
ATOM 2380 N N . GLU A 1 287 ? 13.327 0.842 -30.307 1.00 88.69 287 GLU A N 1
ATOM 2381 C CA . GLU A 1 287 ? 11.936 0.794 -30.781 1.00 88.69 287 GLU A CA 1
ATOM 2382 C C . GLU A 1 287 ? 11.169 -0.387 -30.165 1.00 88.69 287 GLU A C 1
ATOM 2384 O O . GLU A 1 287 ? 10.100 -0.217 -29.575 1.00 88.69 287 GLU A O 1
ATOM 2389 N N . LEU A 1 288 ? 11.757 -1.586 -30.212 1.00 92.00 288 LEU A N 1
ATOM 2390 C CA . LEU A 1 288 ? 11.080 -2.835 -29.851 1.00 92.00 288 LEU A CA 1
ATOM 2391 C C . LEU A 1 288 ? 10.602 -2.854 -28.393 1.00 92.00 288 LEU A C 1
ATOM 2393 O O . LEU A 1 288 ? 9.502 -3.321 -28.093 1.00 92.00 288 LEU A O 1
ATOM 2397 N N . LEU A 1 289 ? 11.409 -2.341 -27.462 1.00 92.44 289 LEU A N 1
ATOM 2398 C CA . LEU A 1 289 ? 11.037 -2.342 -26.049 1.00 92.44 289 LEU A CA 1
ATOM 2399 C C . LEU A 1 289 ? 9.904 -1.345 -25.758 1.00 92.44 289 LEU A C 1
ATOM 2401 O O . LEU A 1 289 ? 9.009 -1.636 -24.958 1.00 92.44 289 LEU A O 1
ATOM 2405 N N . SER A 1 290 ? 9.916 -0.201 -26.444 1.00 92.75 290 SER A N 1
ATOM 2406 C CA . SER A 1 290 ? 8.881 0.831 -26.353 1.00 92.75 290 SER A CA 1
ATOM 2407 C C . SER A 1 290 ? 7.544 0.335 -26.911 1.00 92.75 290 SER A C 1
ATOM 2409 O O . SER A 1 290 ? 6.501 0.534 -26.282 1.00 92.75 290 SER A O 1
ATOM 2411 N N . GLU A 1 291 ? 7.571 -0.399 -28.027 1.00 94.44 291 GLU A N 1
ATOM 2412 C CA . GLU A 1 291 ? 6.388 -1.050 -28.599 1.00 94.44 291 GLU A CA 1
ATOM 2413 C C . GLU A 1 291 ? 5.796 -2.104 -27.661 1.00 94.44 291 GLU A C 1
ATOM 2415 O O . GLU A 1 291 ? 4.585 -2.121 -27.428 1.00 94.44 291 GLU A O 1
ATOM 2420 N N . ILE A 1 292 ? 6.632 -2.966 -27.071 1.00 95.94 292 ILE A N 1
ATOM 2421 C CA . ILE A 1 292 ? 6.170 -3.990 -26.123 1.00 95.94 292 ILE A CA 1
ATOM 2422 C C . ILE A 1 292 ? 5.525 -3.333 -24.896 1.00 95.94 292 ILE A C 1
ATOM 2424 O O . ILE A 1 292 ? 4.466 -3.779 -24.446 1.00 95.94 292 ILE A O 1
ATOM 2428 N N . ALA A 1 293 ? 6.119 -2.258 -24.372 1.00 95.12 293 ALA A N 1
ATOM 2429 C CA . ALA A 1 293 ? 5.575 -1.517 -23.235 1.00 95.12 293 ALA A CA 1
ATOM 2430 C C . ALA A 1 293 ? 4.237 -0.820 -23.538 1.00 95.12 293 ALA A C 1
ATOM 2432 O O . ALA A 1 293 ? 3.467 -0.577 -22.610 1.00 95.12 293 ALA A O 1
ATOM 2433 N N . LEU A 1 294 ? 3.926 -0.542 -24.807 1.00 96.19 294 LEU A N 1
ATOM 2434 C CA . LEU A 1 294 ? 2.618 -0.054 -25.247 1.00 96.19 294 LEU A CA 1
ATOM 2435 C C . LEU A 1 294 ? 1.618 -1.201 -25.460 1.00 96.19 294 LEU A C 1
ATOM 2437 O O . LEU A 1 294 ? 0.494 -1.166 -24.952 1.00 96.19 294 LEU A O 1
ATOM 2441 N N . LEU A 1 295 ? 2.020 -2.225 -26.212 1.00 96.94 295 LEU A N 1
ATOM 2442 C CA . LEU A 1 295 ? 1.147 -3.326 -26.614 1.00 96.94 295 LEU A CA 1
ATOM 2443 C C . LEU A 1 295 ? 0.715 -4.183 -25.423 1.00 96.94 295 LEU A C 1
ATOM 2445 O O . LEU A 1 295 ? -0.434 -4.620 -25.364 1.00 96.94 295 LEU A O 1
ATOM 2449 N N . PHE A 1 296 ? 1.604 -4.418 -24.457 1.00 96.56 296 PHE A N 1
ATOM 2450 C CA . PHE A 1 296 ? 1.320 -5.317 -23.343 1.00 96.56 296 PHE A CA 1
ATOM 2451 C C . PHE A 1 296 ? 0.179 -4.818 -22.427 1.00 96.56 296 PHE A C 1
ATOM 2453 O O . PHE A 1 296 ? -0.780 -5.576 -22.253 1.00 96.56 296 PHE A O 1
ATOM 2460 N N . PRO A 1 297 ? 0.173 -3.563 -21.923 1.00 96.44 297 PRO A N 1
ATOM 2461 C CA . PRO A 1 297 ? -0.982 -2.992 -21.220 1.00 96.44 297 PRO A CA 1
ATOM 2462 C C . PRO A 1 297 ? -2.289 -3.062 -22.019 1.00 96.44 297 PRO A C 1
ATOM 2464 O O . PRO A 1 297 ? -3.338 -3.395 -21.465 1.00 96.44 297 PRO A O 1
ATOM 2467 N N . ILE A 1 298 ? -2.236 -2.788 -23.331 1.00 96.75 298 ILE A N 1
ATOM 2468 C CA . ILE A 1 298 ? -3.410 -2.836 -24.217 1.00 96.75 298 ILE A CA 1
ATOM 2469 C C . ILE A 1 298 ? -3.991 -4.251 -24.257 1.00 96.75 298 ILE A C 1
ATOM 2471 O O . ILE A 1 298 ? -5.190 -4.433 -24.037 1.00 96.75 298 ILE A O 1
ATOM 2475 N N . LEU A 1 299 ? -3.148 -5.258 -24.499 1.00 96.75 299 LEU A N 1
ATOM 2476 C CA . LEU A 1 299 ? -3.559 -6.661 -24.549 1.00 96.75 299 LEU A CA 1
ATOM 2477 C C . LEU A 1 299 ? -4.115 -7.135 -23.207 1.00 96.75 299 LEU A C 1
ATOM 2479 O O . LEU A 1 299 ? -5.142 -7.812 -23.167 1.00 96.75 299 LEU A O 1
ATOM 2483 N N . VAL A 1 300 ? -3.466 -6.756 -22.108 1.00 94.88 300 VAL A N 1
ATOM 2484 C CA . VAL A 1 300 ? -3.898 -7.099 -20.753 1.00 94.88 300 VAL A CA 1
ATOM 2485 C C . VAL A 1 300 ? -5.251 -6.461 -20.429 1.00 94.88 300 VAL A C 1
ATOM 2487 O O . VAL A 1 300 ? -6.136 -7.146 -19.916 1.00 94.88 300 VAL A O 1
ATOM 2490 N N . PHE A 1 301 ? -5.459 -5.193 -20.783 1.00 94.81 301 PHE A N 1
ATOM 2491 C CA . PHE A 1 301 ? -6.734 -4.499 -20.604 1.00 94.81 301 PHE A CA 1
ATOM 2492 C C . PHE A 1 301 ? -7.857 -5.084 -21.477 1.00 94.81 301 PHE A C 1
ATOM 2494 O O . PHE A 1 301 ? -8.959 -5.346 -20.995 1.00 94.81 301 PHE A O 1
ATOM 2501 N N . LEU A 1 302 ? -7.589 -5.360 -22.756 1.00 94.69 302 LEU A N 1
ATOM 2502 C CA . LEU A 1 302 ? -8.542 -6.038 -23.644 1.00 94.69 302 LEU A CA 1
ATOM 2503 C C . LEU A 1 302 ? -8.892 -7.435 -23.121 1.00 94.69 302 LEU A C 1
ATOM 2505 O O . LEU A 1 302 ? -10.064 -7.812 -23.092 1.00 94.69 302 LEU A O 1
ATOM 2509 N N . GLY A 1 303 ? -7.891 -8.181 -22.654 1.00 93.06 303 GLY A N 1
ATOM 2510 C CA . GLY A 1 303 ? -8.066 -9.490 -22.038 1.00 93.06 303 GLY A CA 1
ATOM 2511 C C . GLY A 1 303 ? -8.949 -9.432 -20.792 1.00 93.06 303 GLY A C 1
ATOM 2512 O O . GLY A 1 303 ? -9.854 -10.257 -20.647 1.00 93.06 303 GLY A O 1
ATOM 2513 N N . THR A 1 304 ? -8.763 -8.438 -19.916 1.00 91.81 304 THR A N 1
ATOM 2514 C CA . THR A 1 304 ? -9.617 -8.280 -18.729 1.00 91.81 304 THR A CA 1
ATOM 2515 C C . THR A 1 304 ? -11.037 -7.848 -19.071 1.00 91.81 304 THR A C 1
ATOM 2517 O O . THR A 1 304 ? -11.972 -8.316 -18.418 1.00 91.81 304 THR A O 1
ATOM 2520 N N . LEU A 1 305 ? -11.246 -7.041 -20.114 1.00 91.00 305 LEU A N 1
ATOM 2521 C CA . LEU A 1 305 ? -12.590 -6.723 -20.607 1.00 91.00 305 LEU A CA 1
ATOM 2522 C C . LEU A 1 305 ? -13.295 -7.952 -21.191 1.00 91.00 305 LEU A C 1
ATOM 2524 O O . LEU A 1 305 ? -14.454 -8.211 -20.859 1.00 91.00 305 LEU A O 1
ATOM 2528 N N . LEU A 1 306 ? -12.594 -8.728 -22.020 1.00 91.00 306 LEU A N 1
ATOM 2529 C CA . LEU A 1 306 ? -13.155 -9.890 -22.705 1.00 91.00 306 LEU A CA 1
ATOM 2530 C C . LEU A 1 306 ? -13.495 -11.018 -21.721 1.00 91.00 306 LEU A C 1
ATOM 2532 O O . LEU A 1 306 ? -14.589 -11.578 -21.780 1.00 91.00 306 LEU A O 1
ATOM 2536 N N . LEU A 1 307 ? -12.608 -11.299 -20.762 1.00 88.25 307 LEU A N 1
ATOM 2537 C CA . LEU A 1 307 ? -12.846 -12.288 -19.704 1.00 88.25 307 LEU A CA 1
ATOM 2538 C C . LEU A 1 307 ? -13.837 -11.790 -18.639 1.00 88.25 307 LEU A C 1
ATOM 2540 O O . LEU A 1 307 ? -14.571 -12.581 -18.044 1.00 88.25 307 LEU A O 1
ATOM 2544 N N . GLY A 1 308 ? -13.864 -10.482 -18.378 1.00 85.12 308 GLY A N 1
ATOM 2545 C CA . GLY A 1 308 ? -14.702 -9.863 -17.355 1.00 85.12 308 GLY A CA 1
ATOM 2546 C C . GLY A 1 308 ? -16.155 -9.611 -17.771 1.00 85.12 308 GLY A C 1
ATOM 2547 O O . GLY A 1 308 ? -17.043 -9.523 -16.910 1.00 85.12 308 GLY A O 1
ATOM 2548 N N . GLY A 1 309 ? -16.418 -9.499 -19.076 1.00 86.75 309 GLY A N 1
ATOM 2549 C CA . GLY A 1 309 ? -17.750 -9.377 -19.665 1.00 86.75 309 GLY A CA 1
ATOM 2550 C C . GLY A 1 309 ? -18.612 -8.280 -19.027 1.00 86.75 309 GLY A C 1
ATOM 2551 O O . GLY A 1 309 ? -18.189 -7.140 -18.834 1.00 86.75 309 GLY A O 1
ATOM 2552 N N . ARG A 1 310 ? -19.853 -8.630 -18.655 1.00 82.62 310 ARG A N 1
ATOM 2553 C CA . ARG A 1 310 ? -20.838 -7.677 -18.102 1.00 82.62 310 ARG A CA 1
ATOM 2554 C C . ARG A 1 310 ? -20.385 -7.005 -16.802 1.00 82.62 310 ARG A C 1
ATOM 2556 O O . ARG A 1 310 ? -20.787 -5.875 -16.546 1.00 82.62 310 ARG A O 1
ATOM 2563 N N . ARG A 1 311 ? -19.565 -7.678 -15.983 1.00 82.62 311 ARG A N 1
ATOM 2564 C CA . ARG A 1 311 ? -19.077 -7.115 -14.711 1.00 82.62 311 ARG A CA 1
ATOM 2565 C C . ARG A 1 311 ? -18.056 -6.005 -14.950 1.00 82.62 311 ARG A C 1
ATOM 2567 O O . ARG A 1 311 ? -18.156 -4.961 -14.317 1.00 82.62 311 ARG A O 1
ATOM 2574 N N . ALA A 1 312 ? -17.148 -6.201 -15.908 1.00 80.88 312 ALA A N 1
ATOM 2575 C CA . ALA A 1 312 ? -16.166 -5.188 -16.303 1.00 80.88 312 ALA A CA 1
ATOM 2576 C C . ALA A 1 312 ? -16.852 -3.908 -16.801 1.00 80.88 312 ALA A C 1
ATOM 2578 O O . ALA A 1 312 ? -16.542 -2.803 -16.361 1.00 80.88 312 ALA A O 1
ATOM 2579 N N . LEU A 1 313 ? -17.842 -4.080 -17.682 1.00 82.50 313 LEU A N 1
ATOM 2580 C CA . LEU A 1 313 ? -18.612 -2.982 -18.264 1.00 82.50 313 LEU A CA 1
ATOM 2581 C C . LEU A 1 313 ? -19.452 -2.241 -17.218 1.00 82.50 313 LEU A C 1
ATOM 2583 O O . LEU A 1 313 ? -19.527 -1.016 -17.255 1.00 82.50 313 LEU A O 1
ATOM 2587 N N . ALA A 1 314 ? -20.058 -2.961 -16.269 1.00 84.25 314 ALA A N 1
ATOM 2588 C CA . ALA A 1 314 ? -20.796 -2.344 -15.170 1.00 84.25 314 ALA A CA 1
ATOM 2589 C C . ALA A 1 314 ? -19.880 -1.504 -14.264 1.00 84.25 314 ALA A C 1
ATOM 2591 O O . ALA A 1 314 ? -20.270 -0.416 -13.845 1.00 84.25 314 ALA A O 1
ATOM 2592 N N . GLU A 1 315 ? -18.657 -1.972 -14.001 1.00 83.75 315 GLU A N 1
ATOM 2593 C CA . GLU A 1 315 ? -17.677 -1.236 -13.200 1.00 83.75 315 GLU A CA 1
ATOM 2594 C C . GLU A 1 315 ? -17.156 0.015 -13.923 1.00 83.75 315 GLU A C 1
ATOM 2596 O O . GLU A 1 315 ? -17.050 1.080 -13.311 1.00 83.75 315 GLU A O 1
ATOM 2601 N N . LEU A 1 316 ? -16.902 -0.081 -15.233 1.00 84.69 316 LEU A N 1
ATOM 2602 C CA . LEU A 1 316 ? -16.576 1.072 -16.079 1.00 84.69 316 LEU A CA 1
ATOM 2603 C C . LEU A 1 316 ? -17.707 2.103 -16.082 1.00 84.69 316 LEU A C 1
ATOM 2605 O O . LEU A 1 316 ? -17.467 3.269 -15.774 1.00 84.69 316 LEU A O 1
ATOM 2609 N N . ARG A 1 317 ? -18.946 1.669 -16.345 1.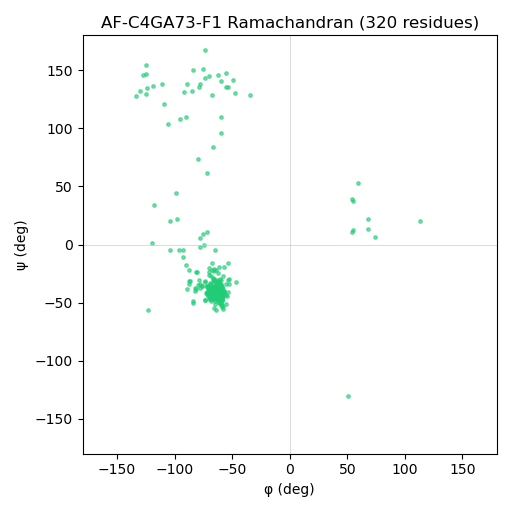00 86.12 317 ARG A N 1
ATOM 2610 C CA . ARG A 1 317 ? -20.141 2.525 -16.292 1.00 86.12 317 ARG A CA 1
ATOM 2611 C C . ARG A 1 317 ? -20.273 3.217 -14.938 1.00 86.12 317 ARG A C 1
ATOM 2613 O O . ARG A 1 317 ? -20.528 4.414 -14.882 1.00 86.12 317 ARG A O 1
ATOM 2620 N N . ARG A 1 318 ? -20.067 2.482 -13.841 1.00 85.38 318 ARG A N 1
ATOM 2621 C CA . ARG A 1 318 ? -20.157 3.023 -12.478 1.00 85.38 318 ARG A CA 1
ATOM 2622 C C . ARG A 1 318 ? -19.130 4.126 -12.211 1.00 85.38 318 ARG A C 1
ATOM 2624 O O . ARG A 1 318 ? -19.456 5.070 -11.504 1.00 85.38 318 ARG A O 1
ATOM 2631 N N . ARG A 1 319 ? -17.902 3.993 -12.724 1.00 84.31 319 ARG A N 1
ATOM 2632 C CA . ARG A 1 319 ? -16.789 4.916 -12.429 1.00 84.31 319 ARG A CA 1
ATOM 2633 C C . ARG A 1 319 ? -16.698 6.100 -13.380 1.00 84.31 319 ARG A C 1
ATOM 2635 O O . ARG A 1 319 ? -16.359 7.190 -12.939 1.00 84.31 319 ARG A O 1
ATOM 2642 N N . PHE A 1 320 ? -16.971 5.878 -14.661 1.00 82.12 320 PHE A N 1
ATOM 2643 C CA . PHE A 1 320 ? -16.932 6.926 -15.680 1.00 82.12 320 PHE A CA 1
ATOM 2644 C C . PHE A 1 320 ? -18.296 7.588 -15.903 1.00 82.12 320 PHE A C 1
ATOM 2646 O O . PHE A 1 320 ? -18.369 8.564 -16.639 1.00 82.12 320 PHE A O 1
ATOM 2653 N N . HIS A 1 321 ? -19.356 7.093 -15.250 1.00 78.44 321 HIS A N 1
ATOM 2654 C CA . HIS A 1 321 ? -20.725 7.601 -15.376 1.00 78.44 321 HIS A CA 1
ATOM 2655 C C . HIS A 1 321 ? -21.228 7.650 -16.838 1.00 78.44 321 HIS A C 1
ATOM 2657 O O . HIS A 1 321 ? -21.915 8.596 -17.215 1.00 78.44 321 HIS A O 1
ATOM 2663 N N . ILE A 1 322 ? -20.876 6.632 -17.643 1.00 67.81 322 ILE A N 1
ATOM 2664 C CA . ILE A 1 322 ? -21.205 6.500 -19.084 1.00 67.81 322 ILE A CA 1
ATOM 2665 C C . ILE A 1 322 ? -22.441 5.628 -19.328 1.00 67.81 322 ILE A C 1
ATOM 2667 O O . ILE A 1 322 ? -22.498 4.492 -18.792 1.00 67.81 322 ILE A O 1
#

Foldseek 3Di:
DFADPVVRADDPDPDQADPVPRDGTHDLVPDDPVVVVVVVVLVVVVVVLVVLVVVLVVLVVVQVVLVVVLVVQLVVLVVCVVVVVDPPVVSVVSNVVSVVVSVVCVVVVVHDDPVRSVVSVVVSVVVVCCSVCVSVPDDPVVVVVVVVVVVLVVLVVVLVVVLVVLVVCCVVDPDPASVSVLSNLVSVLVNQLSVLVVDPDPPVCSLCSNLVSVLVSVQVVCVRVPLPLCSLAPSQLVSLVVVLVVLVVVCVVPVVPNLVCLVVLVVSQVSLVVSVVCVVVVSYDDPVSSVCSNVVSVVSNVVCCVVVPPNNVVSCCVPVVD